Protein AF-A0A9W8D0P2-F1 (afdb_monomer_lite)

Secondary structure (DSSP, 8-state):
-HHHHHHHHHHHHHHHHHHHHHHHHHHHHHTTTTTHHHHHHHHHHHTT--HHHHHHHHIIIIIHHHHHHHHHHHTT----TT--HHHHHHHHHTHHHHTTS-TT---GGG-HHHHHHH-HHHHHHHHHHHHHHHHHHHS-----S---SS---------HHHIIIIIS---SS--S-HHHHHHTTS-TTSTTTS-S----TT------S---BTTB----------------

Structure (mmCIF, N/CA/C/O backbone):
data_AF-A0A9W8D0P2-F1
#
_entry.id   AF-A0A9W8D0P2-F1
#
loop_
_atom_site.group_PDB
_atom_site.id
_atom_site.type_symbol
_atom_site.label_atom_id
_atom_site.label_alt_id
_atom_site.label_comp_id
_atom_site.label_asym_id
_atom_site.label_entity_id
_atom_site.label_seq_id
_atom_site.pdbx_PDB_ins_code
_atom_site.Cartn_x
_atom_site.Cartn_y
_atom_site.Cartn_z
_atom_site.occupancy
_atom_site.B_iso_or_equiv
_atom_site.auth_seq_id
_atom_site.auth_comp_id
_atom_site.auth_asym_id
_atom_site.auth_atom_id
_atom_site.pdbx_PDB_model_num
ATOM 1 N N . MET A 1 1 ? 16.024 7.540 -24.583 1.00 49.16 1 MET A N 1
ATOM 2 C CA . MET A 1 1 ? 16.690 7.257 -23.290 1.00 49.16 1 MET A CA 1
ATOM 3 C C . MET A 1 1 ? 16.320 8.293 -22.225 1.00 49.16 1 MET A C 1
ATOM 5 O O . MET A 1 1 ? 15.764 7.883 -21.221 1.00 49.16 1 MET A O 1
ATOM 9 N N . TYR A 1 2 ? 16.517 9.601 -22.457 1.00 54.00 2 TYR A N 1
ATOM 10 C CA . TYR A 1 2 ? 16.163 10.685 -21.512 1.00 54.00 2 TYR A CA 1
ATOM 11 C C . TYR A 1 2 ? 14.747 10.573 -20.897 1.00 54.00 2 TYR A C 1
ATOM 13 O O . TYR A 1 2 ? 14.615 10.499 -19.679 1.00 54.00 2 TYR A O 1
ATOM 21 N N . GLU A 1 3 ? 13.697 10.433 -21.720 1.00 58.56 3 GLU A N 1
ATOM 22 C CA . GLU A 1 3 ? 12.309 10.306 -21.227 1.00 58.56 3 GLU A CA 1
ATOM 23 C C . GLU A 1 3 ? 12.034 9.047 -20.391 1.00 58.56 3 GLU A C 1
ATOM 25 O O . GLU A 1 3 ? 11.201 9.089 -19.486 1.00 58.56 3 GLU A O 1
ATOM 30 N N . ALA A 1 4 ? 12.754 7.945 -20.632 1.00 60.44 4 ALA A N 1
ATOM 31 C CA . ALA A 1 4 ? 12.637 6.747 -19.800 1.00 60.44 4 ALA A CA 1
ATOM 32 C C . ALA A 1 4 ? 13.180 7.007 -18.384 1.00 60.44 4 ALA A C 1
ATOM 34 O O . ALA A 1 4 ? 12.582 6.555 -17.412 1.00 60.44 4 ALA A O 1
ATOM 35 N N . GLY A 1 5 ? 14.248 7.808 -18.266 1.00 69.31 5 GLY A N 1
ATOM 36 C CA . GLY A 1 5 ? 14.740 8.308 -16.982 1.00 69.31 5 GLY A CA 1
ATOM 37 C C . GLY A 1 5 ? 13.686 9.144 -16.255 1.00 69.31 5 GLY A C 1
ATOM 38 O O . GLY A 1 5 ? 13.358 8.839 -15.116 1.00 69.31 5 GLY A O 1
ATOM 39 N N . HIS A 1 6 ? 13.077 10.127 -16.930 1.00 70.00 6 HIS A N 1
ATOM 40 C CA . HIS A 1 6 ? 11.993 10.940 -16.348 1.00 70.00 6 HIS A CA 1
ATOM 41 C C . HIS A 1 6 ? 10.793 10.113 -15.885 1.00 70.00 6 HIS A C 1
ATOM 43 O O . HIS A 1 6 ? 10.241 10.381 -14.819 1.00 70.00 6 HIS A O 1
ATOM 49 N N . MET A 1 7 ? 10.399 9.092 -16.651 1.00 69.56 7 MET A N 1
ATOM 50 C CA . MET A 1 7 ? 9.351 8.162 -16.227 1.00 69.56 7 MET A CA 1
ATOM 51 C C . MET A 1 7 ? 9.766 7.399 -14.966 1.00 69.56 7 MET A C 1
ATOM 53 O O . MET A 1 7 ? 9.024 7.433 -13.989 1.00 69.56 7 MET A O 1
ATOM 57 N N . VAL A 1 8 ? 10.941 6.759 -14.955 1.00 78.06 8 VAL A N 1
ATOM 58 C CA . VAL A 1 8 ? 11.442 6.004 -13.790 1.00 78.06 8 VAL A CA 1
ATOM 59 C C . VAL A 1 8 ? 11.543 6.897 -12.551 1.00 78.06 8 VAL A C 1
ATOM 61 O O . VAL A 1 8 ? 11.018 6.521 -11.508 1.00 78.06 8 VAL A O 1
ATOM 64 N N . THR A 1 9 ? 12.093 8.108 -12.665 1.00 81.12 9 THR A N 1
ATOM 65 C CA . THR A 1 9 ? 12.136 9.085 -11.563 1.00 81.12 9 THR A CA 1
ATOM 66 C C . THR A 1 9 ? 10.735 9.433 -11.053 1.00 81.12 9 THR A C 1
ATOM 68 O O . THR A 1 9 ? 10.514 9.453 -9.846 1.00 81.12 9 THR A O 1
ATOM 71 N N . ALA A 1 10 ? 9.755 9.650 -11.939 1.00 79.25 10 ALA A N 1
ATOM 72 C CA . ALA A 1 10 ? 8.376 9.909 -11.524 1.00 79.25 10 ALA A CA 1
ATOM 73 C C . ALA A 1 10 ? 7.744 8.711 -10.785 1.00 79.25 10 ALA A C 1
ATOM 75 O O . ALA A 1 10 ? 7.026 8.918 -9.808 1.00 79.25 10 ALA A O 1
ATOM 76 N N . TYR A 1 11 ? 8.028 7.470 -11.201 1.00 83.06 11 TYR A N 1
ATOM 77 C CA . TYR A 1 11 ? 7.601 6.266 -10.475 1.00 83.06 11 TYR A CA 1
ATOM 78 C C . TYR A 1 11 ? 8.270 6.151 -9.106 1.00 83.06 11 TYR A C 1
ATOM 80 O O . TYR A 1 11 ? 7.570 5.960 -8.114 1.00 83.06 11 TYR A O 1
ATOM 88 N N . CYS A 1 12 ? 9.595 6.294 -9.041 1.00 87.44 12 CYS A N 1
ATOM 89 C CA . CYS A 1 12 ? 10.346 6.193 -7.795 1.00 87.44 12 CYS A CA 1
ATOM 90 C C . CYS A 1 12 ? 9.892 7.246 -6.778 1.00 87.44 12 CYS A C 1
ATOM 92 O O . CYS A 1 12 ? 9.631 6.904 -5.629 1.00 87.44 12 CYS A O 1
ATOM 94 N N . ASN A 1 13 ? 9.674 8.490 -7.217 1.00 85.62 13 ASN A N 1
ATOM 95 C CA . ASN A 1 13 ? 9.141 9.556 -6.370 1.00 85.62 13 ASN A CA 1
ATOM 96 C C . ASN A 1 13 ? 7.705 9.256 -5.888 1.00 85.62 13 ASN A C 1
ATOM 98 O O . ASN A 1 13 ? 7.401 9.475 -4.720 1.00 85.62 13 ASN A O 1
ATOM 102 N N . ASN A 1 14 ? 6.828 8.731 -6.757 1.00 86.44 14 ASN A N 1
ATOM 103 C CA . ASN A 1 14 ? 5.446 8.363 -6.402 1.00 86.44 14 ASN A CA 1
ATOM 104 C C . ASN A 1 14 ? 5.387 7.206 -5.386 1.00 86.44 14 ASN A C 1
ATOM 106 O O . ASN A 1 14 ? 4.490 7.164 -4.549 1.00 86.44 14 ASN A O 1
ATOM 110 N N . ILE A 1 15 ? 6.343 6.274 -5.455 1.00 90.38 15 ILE A N 1
ATOM 111 C CA . ILE A 1 15 ? 6.496 5.178 -4.491 1.00 90.38 15 ILE A CA 1
ATOM 112 C C . ILE A 1 15 ? 7.040 5.727 -3.167 1.00 90.38 15 ILE A C 1
ATOM 114 O O . ILE A 1 15 ? 6.358 5.614 -2.152 1.00 90.38 15 ILE A O 1
ATOM 118 N N . ALA A 1 16 ? 8.202 6.386 -3.178 1.00 90.44 16 ALA A N 1
ATOM 119 C CA . ALA A 1 16 ? 8.854 6.901 -1.972 1.00 90.44 16 ALA A CA 1
ATOM 120 C C . ALA A 1 16 ? 7.966 7.871 -1.171 1.00 90.44 16 ALA A C 1
ATOM 122 O O . ALA A 1 16 ? 7.985 7.855 0.056 1.00 90.44 16 ALA A O 1
ATOM 123 N N . ALA A 1 17 ? 7.147 8.684 -1.847 1.00 87.94 17 ALA A N 1
ATOM 124 C CA . ALA A 1 17 ? 6.246 9.627 -1.187 1.00 87.94 17 ALA A CA 1
ATOM 125 C C . ALA A 1 17 ? 4.965 8.994 -0.608 1.00 87.94 17 ALA A C 1
ATOM 127 O O . ALA A 1 17 ? 4.330 9.621 0.240 1.00 87.94 17 ALA A O 1
ATOM 128 N N . HIS A 1 18 ? 4.531 7.814 -1.080 1.00 88.62 18 HIS A N 1
ATOM 129 C CA . HIS A 1 18 ? 3.164 7.326 -0.822 1.00 88.62 18 HIS A CA 1
ATOM 130 C C . HIS A 1 18 ? 3.013 5.816 -0.554 1.00 88.62 18 HIS A C 1
ATOM 132 O O . HIS A 1 18 ? 1.894 5.364 -0.294 1.00 88.62 18 HIS A O 1
ATOM 138 N N . TYR A 1 19 ? 4.080 5.010 -0.601 1.00 90.81 19 TYR A N 1
ATOM 139 C CA . TYR A 1 19 ? 3.993 3.550 -0.443 1.00 90.81 19 TYR A CA 1
ATOM 140 C C . TYR A 1 19 ? 3.349 3.127 0.888 1.00 90.81 19 TYR A C 1
ATOM 142 O O . TYR A 1 19 ? 2.434 2.298 0.897 1.00 90.81 19 TYR A O 1
ATOM 150 N N . ALA A 1 20 ? 3.787 3.726 2.001 1.00 90.44 20 ALA A N 1
ATOM 151 C CA . ALA A 1 20 ? 3.238 3.463 3.330 1.00 90.44 20 ALA A CA 1
ATOM 152 C C . ALA A 1 20 ? 1.814 4.026 3.502 1.00 90.44 20 ALA A C 1
ATOM 154 O O . ALA A 1 20 ? 0.952 3.357 4.072 1.00 90.44 20 ALA A O 1
ATOM 155 N N . ASP A 1 21 ? 1.523 5.209 2.951 1.00 88.81 21 ASP A N 1
ATOM 156 C CA . ASP A 1 21 ? 0.200 5.843 3.027 1.00 88.81 21 ASP A CA 1
ATOM 157 C C . ASP A 1 21 ? -0.888 5.047 2.297 1.00 88.81 21 ASP A C 1
ATOM 159 O O . ASP A 1 21 ? -1.981 4.844 2.838 1.00 88.81 21 ASP A O 1
ATOM 163 N N . TYR A 1 22 ? -0.610 4.540 1.092 1.00 88.50 22 TYR A N 1
ATOM 164 C CA . TYR A 1 22 ? -1.571 3.699 0.374 1.00 88.50 22 TYR A CA 1
ATOM 165 C C . TYR A 1 22 ? -1.754 2.333 1.050 1.00 88.50 22 TYR A C 1
ATOM 167 O O . TYR A 1 22 ? -2.890 1.857 1.156 1.00 88.50 22 TYR A O 1
ATOM 175 N N . LEU A 1 23 ? -0.690 1.757 1.618 1.00 89.12 23 LEU A N 1
ATOM 176 C CA . LEU A 1 23 ? -0.750 0.525 2.408 1.00 89.12 23 LEU A CA 1
ATOM 177 C C . LEU A 1 23 ? -1.609 0.712 3.670 1.00 89.12 23 LEU A C 1
ATOM 179 O O . LEU A 1 23 ? -2.544 -0.056 3.913 1.00 89.12 23 LEU A O 1
ATOM 183 N N . HIS A 1 24 ? -1.385 1.798 4.416 1.00 88.62 24 HIS A N 1
ATOM 184 C CA . HIS A 1 24 ? -2.250 2.245 5.509 1.00 88.62 24 HIS A CA 1
ATOM 185 C C . HIS A 1 24 ? -3.693 2.483 5.057 1.00 88.62 24 HIS A C 1
ATOM 187 O O . HIS A 1 24 ? -4.627 2.143 5.787 1.00 88.62 24 HIS A O 1
ATOM 193 N N . GLY A 1 25 ? -3.887 3.046 3.863 1.00 87.44 25 GLY A N 1
ATOM 194 C CA . GLY A 1 25 ? -5.183 3.230 3.220 1.00 87.44 25 GLY A CA 1
ATOM 195 C C . GLY A 1 25 ? -5.941 1.912 3.076 1.00 87.44 25 GLY A C 1
ATOM 196 O O . GLY A 1 25 ? -7.069 1.810 3.555 1.00 87.44 25 GLY A O 1
ATOM 197 N N . VAL A 1 26 ? -5.309 0.882 2.507 1.00 87.06 26 VAL A N 1
ATOM 198 C CA . VAL A 1 26 ? -5.901 -0.461 2.369 1.00 87.06 26 VAL A CA 1
ATOM 199 C C . VAL A 1 26 ? -6.255 -1.060 3.738 1.00 87.06 26 VAL A C 1
ATOM 201 O O . VAL A 1 26 ? -7.381 -1.526 3.924 1.00 87.06 26 VAL A O 1
ATOM 204 N N . VAL A 1 27 ? -5.358 -0.971 4.728 1.00 88.44 27 VAL A N 1
ATOM 205 C CA . VAL A 1 27 ? -5.603 -1.458 6.103 1.00 88.44 27 VAL A CA 1
ATOM 206 C C . VAL A 1 27 ? -6.788 -0.747 6.766 1.00 88.44 27 VAL A C 1
ATOM 208 O O . VAL A 1 27 ? -7.651 -1.400 7.351 1.00 88.44 27 VAL A O 1
ATOM 211 N N . ASN A 1 28 ? -6.882 0.582 6.636 1.00 89.12 28 ASN A N 1
ATOM 212 C CA . ASN A 1 28 ? -8.000 1.373 7.168 1.00 89.12 28 ASN A CA 1
ATOM 213 C C . ASN A 1 28 ? -9.362 0.934 6.600 1.00 89.12 28 ASN A C 1
ATOM 215 O O . ASN A 1 28 ? -10.386 1.093 7.266 1.00 89.12 28 ASN A O 1
ATOM 219 N N . ILE A 1 29 ? -9.384 0.434 5.362 1.00 87.81 29 ILE A N 1
ATOM 220 C CA . ILE A 1 29 ? -10.606 -0.016 4.692 1.00 87.81 29 ILE A CA 1
ATOM 221 C C . ILE A 1 29 ? -10.962 -1.438 5.140 1.00 87.81 29 ILE A C 1
ATOM 223 O O . ILE A 1 29 ? -12.105 -1.669 5.523 1.00 87.81 29 ILE A O 1
ATOM 227 N N . LEU A 1 30 ? -9.995 -2.364 5.147 1.00 87.38 30 LEU A N 1
ATOM 228 C CA . LEU A 1 30 ? -10.200 -3.758 5.572 1.00 87.38 30 LEU A CA 1
ATOM 229 C C . LEU A 1 30 ? -10.671 -3.870 7.033 1.00 87.38 30 LEU A C 1
ATOM 231 O O . LEU A 1 30 ? -11.535 -4.683 7.348 1.00 87.38 30 LEU A O 1
ATOM 235 N N . LEU A 1 31 ? -10.151 -3.015 7.917 1.00 88.25 31 LEU A N 1
ATOM 236 C CA . LEU A 1 31 ? -10.532 -2.968 9.336 1.00 88.25 31 LEU A CA 1
ATOM 237 C C . LEU A 1 31 ? -11.740 -2.048 9.617 1.00 88.25 31 LEU A C 1
ATOM 239 O O . LEU A 1 31 ? -12.011 -1.726 10.770 1.00 88.25 31 LEU A O 1
ATOM 243 N N . ASN A 1 32 ? -12.435 -1.587 8.569 1.00 87.50 32 ASN A N 1
ATOM 244 C CA . ASN A 1 32 ? -13.569 -0.652 8.600 1.00 87.50 32 ASN A CA 1
ATOM 245 C C . ASN A 1 32 ? -13.433 0.512 9.610 1.00 87.50 32 ASN A C 1
ATOM 247 O O . ASN A 1 32 ? -14.371 0.876 10.324 1.00 87.50 32 ASN A O 1
ATOM 251 N N . VAL A 1 33 ? -12.250 1.132 9.655 1.00 88.62 33 VAL A N 1
ATOM 252 C CA . VAL A 1 33 ? -11.841 2.074 10.719 1.00 88.62 33 VAL A CA 1
ATOM 253 C C . VAL A 1 33 ? -12.699 3.350 10.752 1.00 88.62 33 VAL A C 1
ATOM 255 O O . VAL A 1 33 ? -12.673 4.094 11.729 1.00 88.62 33 VAL A O 1
ATOM 258 N N . LYS A 1 34 ? -13.492 3.611 9.704 1.00 87.69 34 LYS A N 1
ATOM 259 C CA . LYS A 1 34 ? -14.427 4.745 9.650 1.00 87.69 34 LYS A CA 1
ATOM 260 C C . LYS A 1 34 ? -15.805 4.456 10.252 1.00 87.69 34 LYS A C 1
ATOM 262 O O . LYS A 1 34 ? -16.405 5.396 10.761 1.00 87.69 34 LYS A O 1
ATOM 267 N N . GLN A 1 35 ? -16.311 3.221 10.183 1.00 89.75 35 GLN A N 1
ATOM 268 C CA . GLN A 1 35 ? -17.674 2.897 10.633 1.00 89.75 35 GLN A CA 1
ATOM 269 C C . GLN A 1 35 ? -17.687 2.112 11.946 1.00 89.75 35 GLN A C 1
ATOM 271 O O . GLN A 1 35 ? -18.455 2.472 12.833 1.00 89.75 35 GLN A O 1
ATOM 276 N N . ALA A 1 36 ? -16.783 1.144 12.138 1.00 90.00 36 ALA A N 1
ATOM 277 C CA . ALA A 1 36 ? -16.765 0.314 13.347 1.00 90.00 36 ALA A CA 1
ATOM 278 C C . ALA A 1 36 ? -16.681 1.132 14.663 1.00 90.00 36 ALA A C 1
ATOM 280 O O . ALA A 1 36 ? -17.410 0.820 15.605 1.00 90.00 36 ALA A O 1
ATOM 281 N N . PRO A 1 37 ? -15.902 2.238 14.759 1.00 92.06 37 PRO A N 1
ATOM 282 C CA . PRO A 1 37 ? -15.921 3.101 15.946 1.00 92.06 37 PRO A CA 1
ATOM 283 C C . PRO A 1 37 ? -17.210 3.911 16.141 1.00 92.06 37 PRO A C 1
ATOM 285 O O . PRO A 1 37 ? -17.383 4.499 17.204 1.00 92.06 37 PRO A O 1
ATOM 288 N N . ALA A 1 38 ? -18.072 4.042 15.134 1.00 93.44 38 ALA A N 1
ATOM 289 C CA . ALA A 1 38 ? -19.389 4.668 15.270 1.00 93.44 38 ALA A CA 1
ATOM 290 C C . ALA A 1 38 ? -20.444 3.615 15.642 1.00 93.44 38 ALA A C 1
ATOM 292 O O . ALA A 1 38 ? -21.210 3.826 16.576 1.00 93.44 38 ALA A O 1
ATOM 293 N N . GLU A 1 39 ? -20.406 2.457 14.982 1.00 93.69 39 GLU A N 1
ATOM 294 C CA . GLU A 1 39 ? -21.271 1.300 15.242 1.00 93.69 39 GLU A CA 1
ATOM 295 C C . GLU A 1 39 ? -21.136 0.809 16.692 1.00 93.69 39 GLU A C 1
ATOM 297 O O . GLU A 1 39 ? -22.142 0.704 17.390 1.00 93.69 39 GLU A O 1
ATOM 302 N N . LEU A 1 40 ? -19.907 0.614 17.192 1.00 92.88 40 LEU A N 1
ATOM 303 C CA . LEU A 1 40 ? -19.663 0.198 18.581 1.00 92.88 40 LEU A CA 1
ATOM 304 C C . LEU A 1 40 ? -20.130 1.252 19.602 1.00 92.88 40 LEU A C 1
ATOM 306 O O . LEU A 1 40 ? -20.678 0.902 20.645 1.00 92.88 40 LEU A O 1
ATOM 310 N N . ARG A 1 41 ? -19.964 2.550 19.298 1.00 94.81 41 ARG A N 1
ATOM 311 C CA . ARG A 1 41 ? -20.466 3.638 20.160 1.00 94.81 41 ARG A CA 1
ATOM 312 C C . ARG A 1 41 ? -21.986 3.643 20.234 1.00 94.81 41 ARG A C 1
ATOM 314 O O . ARG A 1 41 ? -22.520 3.818 21.321 1.00 94.81 41 ARG A O 1
ATOM 321 N N . GLN A 1 42 ? -22.657 3.449 19.099 1.00 94.75 42 GLN A N 1
ATOM 322 C CA . GLN A 1 42 ? -24.112 3.385 19.039 1.00 94.75 42 GLN A CA 1
ATOM 323 C C . GLN A 1 42 ? -24.623 2.176 19.830 1.00 94.75 42 GLN A C 1
ATOM 325 O O . GLN A 1 42 ? -25.377 2.357 20.776 1.00 94.75 42 GLN A O 1
ATOM 330 N N . GLN A 1 43 ? -24.107 0.975 19.545 1.00 94.88 43 GLN A N 1
ATOM 331 C CA . GLN A 1 43 ? -24.487 -0.264 20.237 1.00 94.88 43 GLN A CA 1
ATOM 332 C C . GLN A 1 43 ? -24.337 -0.170 21.762 1.00 94.88 43 GLN A C 1
ATOM 334 O O . GLN A 1 43 ? -25.251 -0.552 22.488 1.00 94.88 43 GLN A O 1
ATOM 339 N N . MET A 1 44 ? -23.213 0.364 22.254 1.00 94.69 44 MET A N 1
ATOM 340 C CA . MET A 1 44 ? -22.991 0.504 23.697 1.00 94.69 44 MET A CA 1
ATOM 341 C C . MET A 1 44 ? -23.812 1.639 24.331 1.00 94.69 44 MET A C 1
ATOM 343 O O . MET A 1 44 ? -24.211 1.533 25.490 1.00 94.69 44 MET A O 1
ATOM 347 N N . SER A 1 45 ? -24.101 2.710 23.584 1.00 93.06 45 SER A N 1
ATOM 348 C CA . SER A 1 45 ? -25.027 3.760 24.028 1.00 93.06 45 SER A CA 1
ATOM 349 C C . SER A 1 45 ? -26.463 3.237 24.122 1.00 93.06 45 SER A C 1
ATOM 351 O O . SER A 1 45 ? -27.172 3.580 25.064 1.00 93.06 45 SER A O 1
ATOM 353 N N . ASP A 1 46 ? -26.880 2.382 23.186 1.00 94.25 46 ASP A N 1
ATOM 354 C CA . ASP A 1 46 ? -28.205 1.753 23.169 1.00 94.25 46 ASP A CA 1
ATOM 355 C C . ASP A 1 46 ? -28.359 0.706 24.290 1.00 94.25 46 ASP A C 1
ATOM 357 O O . ASP A 1 46 ? -29.462 0.505 24.797 1.00 94.25 46 ASP A O 1
ATOM 361 N N . SER A 1 47 ? -27.258 0.085 24.741 1.00 92.44 47 SER A N 1
ATOM 362 C CA . SER A 1 47 ? -27.224 -0.744 25.956 1.00 92.44 47 SER A CA 1
ATOM 363 C C . SER A 1 47 ? -27.025 0.041 27.262 1.00 92.44 47 SER A C 1
ATOM 365 O O . SER A 1 47 ? -26.972 -0.573 28.326 1.00 92.44 47 SER A O 1
ATOM 367 N N . GLY A 1 48 ? -26.915 1.374 27.210 1.00 92.62 48 GLY A N 1
ATOM 368 C CA . GLY A 1 48 ? -26.808 2.235 28.393 1.00 92.62 48 GLY A CA 1
ATOM 369 C C . GLY A 1 48 ? -25.447 2.245 29.103 1.00 92.62 48 GLY A C 1
ATOM 370 O O . GLY A 1 48 ? -25.402 2.566 30.289 1.00 92.62 48 GLY A O 1
ATOM 371 N N . SER A 1 49 ? -24.353 1.897 28.416 1.00 93.56 49 SER A N 1
ATOM 372 C CA . SER A 1 49 ? -22.987 1.977 28.964 1.00 93.56 49 SER A CA 1
ATOM 373 C C . SER A 1 49 ? -22.528 3.419 29.202 1.00 93.56 49 SER A C 1
ATOM 375 O O . SER A 1 49 ? -22.935 4.344 28.493 1.00 93.56 49 SER A O 1
ATOM 377 N N . ASP A 1 50 ? -21.619 3.618 30.158 1.00 94.56 50 ASP A N 1
ATOM 378 C CA . ASP A 1 50 ? -21.075 4.947 30.455 1.00 94.56 50 ASP A CA 1
ATOM 379 C C . ASP A 1 50 ? -20.117 5.438 29.340 1.00 94.56 50 ASP A C 1
ATOM 381 O O . ASP A 1 50 ? -19.345 4.648 28.783 1.00 94.56 50 ASP A O 1
ATOM 385 N N . PRO A 1 51 ? -20.084 6.747 29.007 1.00 92.62 51 PRO A N 1
ATOM 386 C CA . PRO A 1 51 ? -19.160 7.295 28.015 1.00 92.62 51 PRO A CA 1
ATOM 387 C C . PRO A 1 51 ? -17.664 7.006 28.242 1.00 92.62 51 PRO A C 1
ATOM 389 O O . PRO A 1 51 ? -16.896 7.109 27.282 1.00 92.62 51 PRO A O 1
ATOM 392 N N . ALA A 1 52 ? -17.219 6.661 29.454 1.00 94.56 52 ALA A N 1
ATOM 393 C CA . ALA A 1 52 ? -15.871 6.162 29.722 1.00 94.56 52 ALA A CA 1
ATOM 394 C C . ALA A 1 52 ? -15.687 4.709 29.246 1.00 94.56 52 ALA A C 1
ATOM 396 O O . ALA A 1 52 ? -14.735 4.433 28.515 1.00 94.56 52 ALA A O 1
ATOM 397 N N . GLU A 1 53 ? -16.623 3.809 29.564 1.00 93.62 53 GLU A N 1
ATOM 398 C CA . GLU A 1 53 ? -16.624 2.411 29.098 1.00 93.62 53 GLU A CA 1
ATOM 399 C C . GLU A 1 53 ? -16.640 2.343 27.565 1.00 93.62 53 GLU A C 1
ATOM 401 O O . GLU A 1 53 ? -15.877 1.597 26.951 1.00 93.62 53 GLU A O 1
ATOM 406 N N . ILE A 1 54 ? -17.457 3.194 26.937 1.00 93.19 54 ILE A N 1
ATOM 407 C CA . ILE A 1 54 ? -17.562 3.320 25.479 1.00 93.19 54 ILE A CA 1
ATOM 408 C C . ILE A 1 54 ? -16.227 3.762 24.852 1.00 93.19 54 ILE A C 1
ATOM 410 O O . ILE A 1 54 ? -15.851 3.290 23.775 1.00 93.19 54 ILE A O 1
ATOM 414 N N . ARG A 1 55 ? -15.484 4.670 25.502 1.00 94.06 55 ARG A N 1
ATOM 415 C CA . ARG A 1 55 ? -14.156 5.102 25.027 1.00 94.06 55 ARG A CA 1
ATOM 416 C C . ARG A 1 55 ? -13.134 3.977 25.139 1.00 94.06 55 ARG A C 1
ATOM 418 O O . ARG A 1 55 ? -12.406 3.749 24.174 1.00 94.06 55 ARG A O 1
ATOM 425 N N . GLU A 1 56 ? -13.112 3.276 26.269 1.00 94.25 56 GLU A N 1
ATOM 426 C CA . GLU A 1 56 ? -12.171 2.183 26.526 1.00 94.25 56 GLU A CA 1
ATOM 427 C C . GLU A 1 56 ? -12.411 1.002 25.572 1.00 94.25 56 GLU A C 1
ATOM 429 O O . GLU A 1 56 ? -11.473 0.485 24.966 1.00 94.25 56 GLU A O 1
ATOM 434 N N . ALA A 1 57 ? -13.674 0.647 25.320 1.00 92.69 57 ALA A N 1
ATOM 435 C CA . ALA A 1 57 ? -14.039 -0.379 24.346 1.00 92.69 57 ALA A CA 1
ATOM 436 C C . ALA A 1 57 ? -13.598 -0.020 22.914 1.00 92.69 57 ALA A C 1
ATOM 438 O O . ALA A 1 57 ? -12.999 -0.849 22.228 1.00 92.69 57 ALA A O 1
ATOM 439 N N . VAL A 1 58 ? -13.817 1.220 22.458 1.00 92.62 58 VAL A N 1
ATOM 440 C CA . VAL A 1 58 ? -13.337 1.687 21.139 1.00 92.62 58 VAL A CA 1
ATOM 441 C C . VAL A 1 58 ? -11.804 1.740 21.069 1.00 92.62 58 VAL A C 1
ATOM 443 O O . VAL A 1 58 ? -11.219 1.533 19.996 1.00 92.62 58 VAL A O 1
ATOM 446 N N . TRP A 1 59 ? -11.128 1.998 22.190 1.00 92.12 59 TRP A N 1
ATOM 447 C CA . TRP A 1 59 ? -9.673 1.945 22.264 1.00 92.12 59 TRP A CA 1
ATOM 448 C C . TRP A 1 59 ? -9.155 0.508 22.122 1.00 92.12 59 TRP A C 1
ATOM 450 O O . TRP A 1 59 ? -8.420 0.221 21.175 1.00 92.12 59 TRP A O 1
ATOM 460 N N . GLU A 1 60 ? -9.580 -0.406 22.994 1.00 89.88 60 GLU A N 1
ATOM 461 C CA . GLU A 1 60 ? -9.053 -1.773 23.065 1.00 89.88 60 GLU A CA 1
ATOM 462 C C . GLU A 1 60 ? -9.546 -2.697 21.943 1.00 89.88 60 GLU A C 1
ATOM 464 O O . GLU A 1 60 ? -8.762 -3.492 21.426 1.00 89.88 60 GLU A O 1
ATOM 469 N N . GLN A 1 61 ? -10.807 -2.591 21.509 1.00 86.88 61 GLN A N 1
ATOM 470 C CA . GLN A 1 61 ? -11.358 -3.495 20.487 1.00 86.88 61 GLN A CA 1
ATOM 471 C C . GLN A 1 61 ? -11.007 -3.077 19.052 1.00 86.88 61 GLN A C 1
ATOM 473 O O . GLN A 1 61 ? -10.940 -3.933 18.169 1.00 86.88 61 GLN A O 1
ATOM 478 N N . ILE A 1 62 ? -10.780 -1.778 18.806 1.00 87.94 62 ILE A N 1
ATOM 479 C CA . ILE A 1 62 ? -10.589 -1.237 17.449 1.00 87.94 62 ILE A CA 1
ATOM 480 C C . ILE A 1 62 ? -9.270 -0.471 17.330 1.00 87.94 62 ILE A C 1
ATOM 482 O O . ILE A 1 62 ? -8.411 -0.838 16.530 1.00 87.94 62 ILE A O 1
ATOM 486 N N . THR A 1 63 ? -9.074 0.587 18.118 1.00 89.50 63 THR A N 1
ATOM 487 C CA . THR A 1 63 ? -7.973 1.542 17.887 1.00 89.50 63 THR A CA 1
ATOM 488 C C . THR A 1 63 ? -6.594 0.907 18.098 1.00 89.50 63 THR A C 1
ATOM 490 O O . THR A 1 63 ? -5.697 1.060 17.263 1.00 89.50 63 THR A O 1
ATOM 493 N N . ARG A 1 64 ? -6.428 0.143 19.182 1.00 87.88 64 ARG A N 1
ATOM 494 C CA . ARG A 1 64 ? -5.184 -0.546 19.543 1.00 87.88 64 ARG A CA 1
ATOM 495 C C . ARG A 1 64 ? -4.858 -1.716 18.593 1.00 87.88 64 ARG A C 1
ATOM 497 O O . ARG A 1 64 ? -3.709 -1.766 18.145 1.00 87.88 64 ARG A O 1
ATOM 504 N N . PRO A 1 65 ? -5.801 -2.601 18.200 1.00 85.44 65 PRO A N 1
ATOM 505 C CA . PRO A 1 65 ? -5.581 -3.587 17.138 1.00 85.44 65 PRO A CA 1
ATOM 506 C C . PRO A 1 65 ? -5.208 -2.964 15.790 1.00 85.44 65 PRO A C 1
ATOM 508 O O . PRO A 1 65 ? -4.212 -3.374 15.199 1.00 85.44 65 PRO A O 1
ATOM 511 N N . VAL A 1 66 ? -5.925 -1.926 15.337 1.00 87.56 66 VAL A N 1
ATOM 512 C CA . VAL A 1 66 ? -5.626 -1.217 14.076 1.00 87.56 66 VAL A CA 1
ATOM 513 C C . VAL A 1 66 ? -4.219 -0.617 14.094 1.00 87.56 66 VAL A C 1
ATOM 515 O O . VAL A 1 66 ? -3.502 -0.716 13.098 1.00 87.56 66 VAL A O 1
ATOM 518 N N . LYS A 1 67 ? -3.795 -0.017 15.215 1.00 89.00 67 LYS A N 1
ATOM 519 C CA . LYS A 1 67 ? -2.440 0.531 15.357 1.00 89.00 67 LYS A CA 1
ATOM 520 C C . LYS A 1 67 ? -1.373 -0.569 15.280 1.00 89.00 67 LYS A C 1
ATOM 522 O O . LYS A 1 67 ? -0.481 -0.465 14.442 1.00 89.00 67 LYS A O 1
ATOM 527 N N . LYS A 1 68 ? -1.516 -1.651 16.060 1.00 85.50 68 LYS A N 1
ATOM 528 C CA . LYS A 1 68 ? -0.610 -2.817 16.001 1.00 85.50 68 LYS A CA 1
ATOM 529 C C . LYS A 1 68 ? -0.520 -3.412 14.593 1.00 85.50 68 LYS A C 1
ATOM 531 O O . LYS A 1 68 ? 0.569 -3.751 14.145 1.00 85.50 68 LYS A O 1
ATOM 536 N N . ALA A 1 69 ? -1.652 -3.530 13.894 1.00 84.62 69 ALA A N 1
ATOM 537 C CA . ALA A 1 69 ? -1.705 -4.067 12.538 1.00 84.62 69 ALA A CA 1
ATOM 538 C C . ALA A 1 69 ? -0.853 -3.236 11.570 1.00 84.62 69 ALA A C 1
ATOM 540 O O . ALA A 1 69 ? -0.029 -3.791 10.852 1.00 84.62 69 ALA A O 1
ATOM 541 N N . LYS A 1 70 ? -0.999 -1.906 11.587 1.00 88.31 70 LYS A N 1
ATOM 542 C CA . LYS A 1 70 ? -0.207 -0.994 10.745 1.00 88.31 70 LYS A CA 1
ATOM 543 C C . LYS A 1 70 ? 1.290 -1.075 11.036 1.00 88.31 70 LYS A C 1
ATOM 545 O O . LYS A 1 70 ? 2.073 -1.281 10.116 1.00 88.31 70 LYS A O 1
ATOM 550 N N . GLU A 1 71 ? 1.669 -0.981 12.311 1.00 87.50 71 GLU A N 1
ATOM 551 C CA . GLU A 1 71 ? 3.069 -1.056 12.757 1.00 87.50 71 GLU A CA 1
ATOM 552 C C . GLU A 1 71 ? 3.742 -2.372 12.340 1.00 87.50 71 GLU A C 1
ATOM 554 O O . GLU A 1 71 ? 4.919 -2.384 11.987 1.00 87.50 71 GLU A O 1
ATOM 559 N N . ALA A 1 72 ? 2.993 -3.476 12.349 1.00 83.19 72 ALA A N 1
ATOM 560 C CA . ALA A 1 72 ? 3.461 -4.779 11.893 1.00 83.19 72 ALA A CA 1
ATOM 561 C C . ALA A 1 72 ? 3.570 -4.869 10.366 1.00 83.19 72 ALA A C 1
ATOM 563 O O . ALA A 1 72 ? 4.552 -5.395 9.853 1.00 83.19 72 ALA A O 1
ATOM 564 N N . ILE A 1 73 ? 2.590 -4.330 9.637 1.00 85.38 73 ILE A N 1
ATOM 565 C CA . ILE A 1 73 ? 2.544 -4.348 8.169 1.00 85.38 73 ILE A CA 1
ATOM 566 C C . ILE A 1 73 ? 3.682 -3.517 7.564 1.00 85.38 73 ILE A C 1
ATOM 568 O O . ILE A 1 73 ? 4.311 -3.982 6.616 1.00 85.38 73 ILE A O 1
ATOM 572 N N . ILE A 1 74 ? 4.010 -2.356 8.148 1.00 86.19 74 ILE A N 1
ATOM 573 C CA . ILE A 1 74 ? 5.223 -1.597 7.792 1.00 86.19 74 ILE A CA 1
ATOM 574 C C . ILE A 1 74 ? 6.478 -2.453 8.007 1.00 86.19 74 ILE A C 1
ATOM 576 O O . ILE A 1 74 ? 7.377 -2.438 7.179 1.00 86.19 74 ILE A O 1
ATOM 580 N N . LYS A 1 75 ? 6.537 -3.248 9.078 1.00 81.75 75 LYS A N 1
ATOM 581 C CA . LYS A 1 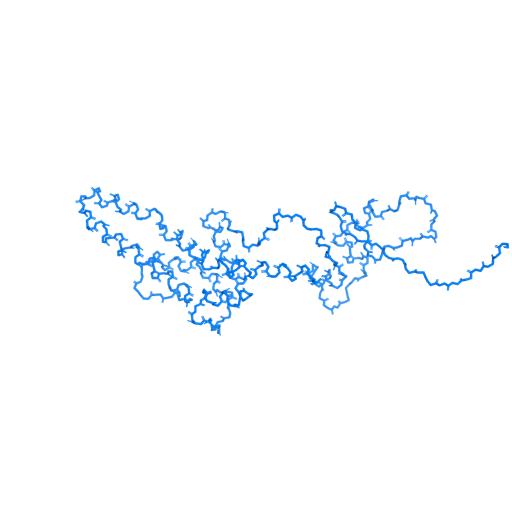75 ? 7.682 -4.118 9.405 1.00 81.75 75 LYS A CA 1
ATOM 582 C C . LYS A 1 75 ? 7.658 -5.485 8.700 1.00 81.75 75 LYS A C 1
ATOM 584 O O . LYS A 1 75 ? 8.434 -6.366 9.057 1.00 81.75 75 LYS A O 1
ATOM 589 N N . GLY A 1 76 ? 6.749 -5.707 7.744 1.00 76.75 76 GLY A N 1
ATOM 590 C CA . GLY A 1 76 ? 6.620 -6.981 7.020 1.00 76.75 76 GLY A CA 1
ATOM 591 C C . GLY A 1 76 ? 6.106 -8.169 7.851 1.00 76.75 76 GLY A C 1
ATOM 592 O O . GLY A 1 76 ? 6.345 -9.323 7.497 1.00 76.75 76 GLY A O 1
ATOM 593 N N . GLN A 1 77 ? 5.414 -7.925 8.967 1.00 77.62 77 GLN A N 1
ATOM 594 C CA . GLN A 1 77 ? 5.018 -8.947 9.943 1.00 77.62 77 GLN A CA 1
ATOM 595 C C . GLN A 1 77 ? 3.535 -9.347 9.808 1.00 77.62 77 GLN A C 1
ATOM 597 O O . GLN A 1 77 ? 2.639 -8.672 10.308 1.00 77.62 77 GLN A O 1
ATOM 602 N N . PHE A 1 78 ? 3.273 -10.507 9.189 1.00 67.00 78 PHE A N 1
ATOM 603 C CA . PHE A 1 78 ? 1.909 -11.015 8.908 1.00 67.00 78 PHE A CA 1
ATOM 604 C C . PHE A 1 78 ? 1.359 -12.023 9.927 1.00 67.00 78 PHE A C 1
ATOM 606 O O . PHE A 1 78 ? 0.239 -12.517 9.784 1.00 67.00 78 PHE A O 1
ATOM 613 N N . LYS A 1 79 ? 2.139 -12.329 10.967 1.00 65.44 79 LYS A N 1
ATOM 614 C CA . LYS A 1 79 ? 1.742 -13.188 12.088 1.00 65.44 79 LYS A CA 1
ATOM 615 C C . LYS A 1 79 ? 1.943 -12.434 13.395 1.00 65.44 79 LYS A C 1
ATOM 617 O O . LYS A 1 79 ? 3.031 -12.450 13.961 1.00 65.44 79 LYS A O 1
ATOM 622 N N . LEU A 1 80 ? 0.885 -11.780 13.863 1.00 66.69 80 LEU A N 1
ATOM 623 C CA . LEU A 1 80 ? 0.864 -11.144 15.175 1.00 66.69 80 LEU A CA 1
ATOM 624 C C . LEU A 1 80 ? 0.231 -12.091 16.205 1.00 66.69 80 LEU A C 1
ATOM 626 O O . LEU A 1 80 ? -0.913 -12.503 16.019 1.00 66.69 80 LEU A O 1
ATOM 630 N N . PRO A 1 81 ? 0.912 -12.430 17.313 1.00 65.31 81 PRO A N 1
ATOM 631 C CA . PRO A 1 81 ? 0.258 -13.112 18.421 1.00 65.31 81 PRO A CA 1
ATOM 632 C C . PRO A 1 81 ? -0.719 -12.153 19.124 1.00 65.31 81 PRO A C 1
ATOM 634 O O . PRO A 1 81 ? -0.366 -11.019 19.454 1.00 65.31 81 PRO A O 1
ATOM 637 N N . GLY A 1 82 ? -1.948 -12.610 19.380 1.00 67.19 82 GLY A N 1
ATOM 638 C CA . GLY A 1 82 ? -2.936 -11.854 20.162 1.00 67.19 82 GLY A CA 1
ATOM 639 C C . GLY A 1 82 ? -3.601 -10.675 19.434 1.00 67.19 82 GLY A C 1
ATOM 640 O O . GLY A 1 82 ? -3.871 -9.650 20.061 1.00 67.19 82 GLY A O 1
ATOM 641 N N . ILE A 1 83 ? -3.862 -10.804 18.128 1.00 72.94 83 ILE A N 1
ATOM 642 C CA . ILE A 1 83 ? -4.809 -9.946 17.386 1.00 72.94 83 ILE A CA 1
ATOM 643 C C . ILE A 1 83 ? -6.156 -10.653 17.176 1.00 72.94 83 ILE A C 1
ATOM 645 O O . ILE A 1 83 ? -6.254 -11.871 17.308 1.00 72.94 83 ILE A O 1
ATOM 649 N N . ASN A 1 84 ? -7.200 -9.885 16.845 1.00 76.88 84 ASN A N 1
ATOM 650 C CA . ASN A 1 84 ? -8.520 -10.429 16.517 1.00 76.88 84 ASN A CA 1
ATOM 651 C C . ASN A 1 84 ? -8.571 -11.005 15.083 1.00 76.88 84 ASN A C 1
ATOM 653 O O . ASN A 1 84 ? -7.740 -10.671 14.234 1.00 76.88 84 ASN A O 1
ATOM 657 N N . GLN A 1 85 ? -9.570 -11.853 14.809 1.00 81.62 85 GLN A N 1
ATOM 658 C CA . GLN A 1 85 ? -9.710 -12.538 13.515 1.00 81.62 85 GLN A CA 1
ATOM 659 C C . GLN A 1 85 ? -9.816 -11.555 12.340 1.00 81.62 85 GLN A C 1
ATOM 661 O O . GLN A 1 85 ? -9.104 -11.722 11.359 1.00 81.62 85 GLN A O 1
ATOM 666 N N . GLN A 1 86 ? -10.589 -10.471 12.476 1.00 81.12 86 GLN A N 1
ATOM 667 C CA . GLN A 1 86 ? -10.712 -9.432 11.443 1.00 81.12 86 GLN A CA 1
ATOM 668 C C . GLN A 1 86 ? -9.348 -8.832 11.047 1.00 81.12 86 GLN A C 1
ATOM 670 O O . GLN A 1 86 ? -9.105 -8.542 9.875 1.00 81.12 86 GLN A O 1
ATOM 675 N N . THR A 1 87 ? -8.427 -8.681 12.005 1.00 77.31 87 THR A N 1
ATOM 676 C CA . THR A 1 87 ? -7.054 -8.242 11.720 1.00 77.31 87 THR A CA 1
ATOM 677 C C . THR A 1 87 ? -6.258 -9.317 10.982 1.00 77.31 87 THR A C 1
ATOM 679 O O . THR A 1 87 ? -5.524 -8.998 10.048 1.00 77.31 87 THR A O 1
ATOM 682 N N . GLN A 1 88 ? -6.430 -10.591 11.339 1.00 81.81 88 GLN A N 1
ATOM 683 C CA . GLN A 1 88 ? -5.788 -11.709 10.645 1.00 81.81 88 GLN A CA 1
ATOM 684 C C . GLN A 1 88 ? -6.312 -11.877 9.205 1.00 81.81 88 GLN A C 1
ATOM 686 O O . GLN A 1 88 ? -5.527 -12.167 8.299 1.00 81.81 88 GLN A O 1
ATOM 691 N N . ASP A 1 89 ? -7.599 -11.616 8.969 1.00 84.69 89 ASP A N 1
ATOM 692 C CA . ASP A 1 89 ? -8.227 -11.618 7.644 1.00 84.69 89 ASP A CA 1
ATOM 693 C C . ASP A 1 89 ? -7.721 -10.447 6.786 1.00 84.69 89 ASP A C 1
ATOM 695 O O . ASP A 1 89 ? -7.361 -10.634 5.623 1.00 84.69 89 ASP A O 1
ATOM 699 N N . ALA A 1 90 ? -7.597 -9.248 7.369 1.00 83.62 90 ALA A N 1
ATOM 700 C CA . ALA A 1 90 ? -7.026 -8.078 6.700 1.00 83.62 90 ALA A CA 1
ATOM 701 C C . ALA A 1 90 ? -5.548 -8.278 6.310 1.00 83.62 90 ALA A C 1
ATOM 703 O O . ALA A 1 90 ? -5.147 -7.930 5.198 1.00 83.62 90 ALA A O 1
ATOM 704 N N . LEU A 1 91 ? -4.746 -8.888 7.191 1.00 82.56 91 LEU A N 1
ATOM 705 C CA . LEU A 1 91 ? -3.368 -9.297 6.887 1.00 82.56 91 LEU A CA 1
ATOM 706 C C . LEU A 1 91 ? -3.326 -10.328 5.748 1.00 82.56 91 LEU A C 1
ATOM 708 O O . LEU A 1 91 ? -2.482 -10.234 4.859 1.00 82.56 91 LEU A O 1
ATOM 712 N N . SER A 1 92 ? -4.265 -11.276 5.736 1.00 86.12 92 SER A N 1
ATOM 713 C CA . SER A 1 92 ? -4.359 -12.313 4.698 1.00 86.12 92 SER A CA 1
ATOM 714 C C . SER A 1 92 ? -4.764 -11.734 3.336 1.00 86.12 92 SER A C 1
ATOM 716 O O . SER A 1 92 ? -4.179 -12.090 2.315 1.00 86.12 92 SER A O 1
ATOM 718 N N . ALA A 1 93 ? -5.687 -10.766 3.303 1.00 87.94 93 ALA A N 1
ATOM 719 C CA . ALA A 1 93 ? -6.070 -10.045 2.085 1.00 87.94 93 ALA A CA 1
ATOM 720 C C . ALA A 1 93 ? -4.907 -9.243 1.461 1.00 87.94 93 ALA A C 1
ATOM 722 O O . ALA A 1 93 ? -4.899 -8.997 0.252 1.00 87.94 93 ALA A O 1
ATOM 723 N N . LEU A 1 94 ? -3.917 -8.863 2.276 1.00 89.06 94 LEU A N 1
ATOM 724 C CA . LEU A 1 94 ? -2.695 -8.176 1.860 1.00 89.06 94 LEU A CA 1
ATOM 725 C C . LEU A 1 94 ? -1.558 -9.116 1.428 1.00 89.06 94 LEU A C 1
ATOM 727 O O . LEU A 1 94 ? -0.597 -8.634 0.833 1.00 89.06 94 LEU A O 1
ATOM 731 N N . GLN A 1 95 ? -1.660 -10.437 1.630 1.00 88.75 95 GLN A N 1
ATOM 732 C CA . GLN A 1 95 ? -0.622 -11.408 1.243 1.00 88.75 95 GLN A CA 1
ATOM 733 C C . GLN A 1 95 ? -0.071 -11.225 -0.195 1.00 88.75 95 GLN A C 1
ATOM 735 O O . GLN A 1 95 ? 1.149 -11.331 -0.356 1.00 88.75 95 GLN A O 1
ATOM 740 N N . PRO A 1 96 ? -0.876 -10.905 -1.237 1.00 90.69 96 PRO A N 1
ATOM 741 C CA . PRO A 1 96 ? -0.355 -10.677 -2.589 1.00 90.69 96 PRO A CA 1
ATOM 742 C C . PRO A 1 96 ? 0.656 -9.528 -2.691 1.00 90.69 96 PRO A C 1
ATOM 744 O O . PRO A 1 96 ? 1.566 -9.607 -3.508 1.00 90.69 96 PRO A O 1
ATOM 747 N N . VAL A 1 97 ? 0.535 -8.495 -1.847 1.00 90.69 97 VAL A N 1
ATOM 748 C CA . VAL A 1 97 ? 1.454 -7.340 -1.810 1.00 90.69 97 VAL A CA 1
ATOM 749 C C . VAL A 1 97 ? 2.861 -7.764 -1.400 1.00 90.69 97 VAL A C 1
ATOM 751 O O . VAL A 1 97 ? 3.834 -7.208 -1.896 1.00 90.69 97 VAL A O 1
ATOM 754 N N . PHE A 1 98 ? 2.975 -8.772 -0.535 1.00 87.12 98 PHE A N 1
ATOM 755 C CA . PHE A 1 98 ? 4.254 -9.207 0.028 1.00 87.12 98 PHE A CA 1
ATOM 756 C C . PHE A 1 98 ? 4.829 -10.440 -0.675 1.00 87.12 98 PHE A C 1
ATOM 758 O O . PHE A 1 98 ? 6.041 -10.621 -0.711 1.00 87.12 98 PHE A O 1
ATOM 765 N N . ALA A 1 99 ? 3.981 -11.238 -1.331 1.00 89.62 99 ALA A N 1
ATOM 766 C CA . ALA A 1 99 ? 4.389 -12.396 -2.128 1.00 89.62 99 ALA A CA 1
ATOM 767 C C . ALA A 1 99 ? 5.219 -12.057 -3.390 1.00 89.62 99 ALA A C 1
ATOM 769 O O . ALA A 1 99 ? 5.690 -12.973 -4.062 1.00 89.62 99 ALA A O 1
ATOM 770 N N . VAL A 1 100 ? 5.389 -10.771 -3.729 1.00 91.62 100 VAL A N 1
ATOM 771 C CA . VAL A 1 100 ? 6.237 -10.314 -4.849 1.00 91.62 100 VAL A CA 1
ATOM 772 C C . VAL A 1 100 ? 7.693 -10.048 -4.460 1.00 91.62 100 VAL A C 1
ATOM 774 O O . VAL A 1 100 ? 8.528 -9.916 -5.359 1.00 91.62 100 VAL A O 1
ATOM 777 N N . TYR A 1 101 ? 7.999 -9.936 -3.164 1.00 90.25 101 TYR A N 1
ATOM 778 C CA . TYR A 1 101 ? 9.369 -9.769 -2.685 1.00 90.25 101 TYR A CA 1
ATOM 779 C C . TYR A 1 101 ? 10.108 -11.123 -2.639 1.00 90.25 101 TYR A C 1
ATOM 781 O O . TYR A 1 101 ? 9.468 -12.174 -2.515 1.00 90.25 101 TYR A O 1
ATOM 789 N N . PRO A 1 102 ? 11.453 -11.125 -2.709 1.00 87.81 102 PRO A N 1
ATOM 790 C CA . PRO A 1 102 ? 12.264 -12.285 -2.338 1.00 87.81 102 PRO A CA 1
ATOM 791 C C . PRO A 1 102 ? 11.933 -12.773 -0.917 1.00 87.81 102 PRO A C 1
ATOM 793 O O . PRO A 1 102 ? 11.515 -11.993 -0.064 1.00 87.81 102 PRO A O 1
ATOM 796 N N . ARG A 1 103 ? 12.119 -14.071 -0.642 1.00 82.38 103 ARG A N 1
ATOM 797 C CA . ARG A 1 103 ? 11.840 -14.657 0.694 1.00 82.38 103 ARG A CA 1
ATOM 798 C C . ARG A 1 103 ? 12.908 -14.306 1.735 1.00 82.38 103 ARG A C 1
ATOM 800 O O . ARG A 1 103 ? 12.713 -14.521 2.925 1.00 82.38 103 ARG A O 1
ATOM 807 N N . ASP A 1 104 ? 14.028 -13.837 1.220 1.00 84.75 104 ASP A N 1
ATOM 808 C CA . ASP A 1 104 ? 15.323 -13.529 1.799 1.00 84.75 104 ASP A CA 1
ATOM 809 C C . ASP A 1 104 ? 15.627 -12.022 1.700 1.00 84.75 104 ASP A C 1
ATOM 811 O O . ASP A 1 104 ? 16.776 -11.611 1.823 1.00 84.75 104 ASP A O 1
ATOM 815 N N . ILE A 1 105 ? 14.604 -11.186 1.464 1.00 85.38 105 ILE A N 1
ATOM 816 C CA . ILE A 1 105 ? 14.763 -9.732 1.503 1.00 85.38 105 ILE A CA 1
ATOM 817 C C . ILE A 1 105 ? 14.972 -9.251 2.943 1.00 85.38 105 ILE A C 1
ATOM 819 O O . ILE A 1 105 ? 14.159 -9.509 3.832 1.00 85.38 105 ILE A O 1
ATOM 823 N N . GLU A 1 106 ? 16.043 -8.494 3.148 1.00 87.56 106 GLU A N 1
ATOM 824 C CA . GLU A 1 106 ? 16.231 -7.661 4.329 1.00 87.56 106 GLU A CA 1
ATOM 825 C C . GLU A 1 106 ? 15.829 -6.232 3.945 1.00 87.56 106 GLU A C 1
ATOM 827 O O . GLU A 1 106 ? 16.438 -5.618 3.068 1.00 87.56 106 GLU A O 1
ATOM 832 N N . PHE A 1 107 ? 14.749 -5.728 4.547 1.00 89.69 107 PHE A N 1
ATOM 833 C CA . PHE A 1 107 ? 14.320 -4.339 4.377 1.00 89.69 107 PHE A CA 1
ATOM 834 C C . PHE A 1 107 ? 15.187 -3.426 5.244 1.00 89.69 107 PHE A C 1
ATOM 836 O O . PHE A 1 107 ? 15.425 -3.745 6.413 1.00 89.69 107 PHE A O 1
ATOM 843 N N . GLU A 1 108 ? 15.597 -2.275 4.709 1.00 90.00 108 GLU A N 1
ATOM 844 C CA . GLU A 1 108 ? 16.345 -1.265 5.464 1.00 90.00 108 GLU A CA 1
ATOM 845 C C . GLU A 1 108 ? 15.643 -0.924 6.796 1.00 90.00 108 GLU A C 1
ATOM 847 O O . GLU A 1 108 ? 14.416 -0.843 6.870 1.00 90.00 108 GLU A O 1
ATOM 852 N N . ASN A 1 109 ? 16.408 -0.805 7.887 1.00 87.19 109 ASN A N 1
ATOM 853 C CA . ASN A 1 109 ? 15.897 -0.643 9.263 1.00 87.19 109 ASN A CA 1
ATOM 854 C C . ASN A 1 109 ? 14.864 -1.700 9.747 1.00 87.19 109 ASN A C 1
ATOM 856 O O . ASN A 1 109 ? 14.262 -1.522 10.807 1.00 87.19 109 ASN A O 1
ATOM 860 N N . ASN A 1 110 ? 14.677 -2.827 9.044 1.00 87.00 110 ASN A N 1
ATOM 861 C CA . ASN A 1 110 ? 13.548 -3.763 9.209 1.00 87.00 110 ASN A CA 1
ATOM 862 C C . ASN A 1 110 ? 12.173 -3.108 8.945 1.00 87.00 110 ASN A C 1
ATOM 864 O O . ASN A 1 110 ? 11.173 -3.452 9.584 1.00 87.00 110 ASN A O 1
ATOM 868 N N . SER A 1 111 ? 12.122 -2.147 8.021 1.00 89.62 111 SER A N 1
ATOM 869 C CA . SER A 1 111 ? 10.948 -1.331 7.722 1.00 89.62 111 SER A CA 1
ATOM 870 C C . SER A 1 111 ? 10.759 -1.176 6.214 1.00 89.62 111 SER A C 1
ATOM 872 O O . SER A 1 111 ? 11.609 -0.655 5.499 1.00 89.62 111 SER A O 1
ATOM 874 N N . ILE A 1 112 ? 9.606 -1.616 5.717 1.00 90.81 112 ILE A N 1
ATOM 875 C CA . ILE A 1 112 ? 9.213 -1.494 4.308 1.00 90.81 112 ILE A CA 1
ATOM 876 C C . ILE A 1 112 ? 8.918 -0.024 3.967 1.00 90.81 112 ILE A C 1
ATOM 878 O O . ILE A 1 112 ? 9.055 0.370 2.816 1.00 90.81 112 ILE A O 1
ATOM 882 N N . GLU A 1 113 ? 8.567 0.808 4.955 1.00 91.19 113 GLU A N 1
ATOM 883 C CA . GLU A 1 113 ? 8.435 2.259 4.778 1.00 91.19 113 GLU A CA 1
ATOM 884 C C . GLU A 1 113 ? 9.802 2.889 4.465 1.00 91.19 113 GLU A C 1
ATOM 886 O O . GLU A 1 113 ? 9.954 3.491 3.402 1.00 91.19 113 GLU A O 1
ATOM 891 N N . ASP A 1 114 ? 10.811 2.651 5.306 1.00 92.06 114 ASP A N 1
ATOM 892 C CA . ASP A 1 114 ? 12.190 3.124 5.128 1.00 92.06 114 ASP A CA 1
ATOM 893 C C . ASP A 1 114 ? 12.806 2.596 3.817 1.00 92.06 114 ASP A C 1
ATOM 895 O O . ASP A 1 114 ? 13.313 3.372 3.004 1.00 92.06 114 ASP A O 1
ATOM 899 N N . ASP A 1 115 ? 12.694 1.287 3.554 1.00 94.06 115 ASP A N 1
ATOM 900 C CA . ASP A 1 115 ? 13.201 0.664 2.324 1.00 94.06 115 ASP A CA 1
ATOM 901 C C . ASP A 1 115 ? 12.494 1.222 1.071 1.00 94.06 115 ASP A C 1
ATOM 903 O O . ASP A 1 115 ? 13.128 1.382 0.030 1.00 94.06 115 ASP A O 1
ATOM 907 N N . SER A 1 116 ? 11.205 1.585 1.163 1.00 93.50 116 SER A N 1
ATOM 908 C CA . SER A 1 116 ? 10.461 2.203 0.050 1.00 93.50 116 SER A CA 1
ATOM 909 C C . SER A 1 116 ? 10.834 3.660 -0.218 1.00 93.50 116 SER A C 1
ATOM 911 O O . SER A 1 116 ? 10.662 4.123 -1.345 1.00 93.50 116 SER A O 1
ATOM 913 N N . GLN A 1 117 ? 11.371 4.371 0.777 1.00 93.81 117 GLN A N 1
ATOM 914 C CA . GLN A 1 117 ? 11.892 5.731 0.616 1.00 93.81 117 GLN A CA 1
ATOM 915 C C . GLN A 1 117 ? 13.310 5.732 0.028 1.00 93.81 117 GLN A C 1
ATOM 917 O O . GLN A 1 117 ? 13.646 6.623 -0.751 1.00 93.81 117 GLN A O 1
ATOM 922 N N . LEU A 1 118 ? 14.129 4.734 0.379 1.00 93.75 118 LEU A N 1
ATOM 923 C CA . LEU A 1 118 ? 15.541 4.647 -0.011 1.00 93.75 118 LEU A CA 1
ATOM 924 C C . LEU A 1 118 ? 15.778 3.873 -1.317 1.00 93.75 118 LEU A C 1
ATOM 926 O O . LEU A 1 118 ? 16.653 4.252 -2.095 1.00 93.75 118 LEU A O 1
ATOM 930 N N . TYR A 1 119 ? 14.986 2.830 -1.579 1.00 94.50 119 TYR A N 1
ATOM 931 C CA . TYR A 1 119 ? 15.119 1.938 -2.739 1.00 94.50 119 TYR A CA 1
ATOM 932 C C . TYR A 1 119 ? 13.766 1.687 -3.449 1.00 94.50 119 TYR A C 1
ATOM 934 O O . TYR A 1 119 ? 13.366 0.531 -3.652 1.00 94.50 119 TYR A O 1
ATOM 942 N N . PRO A 1 120 ? 13.000 2.739 -3.810 1.00 92.69 120 PRO A N 1
ATOM 943 C CA . PRO A 1 120 ? 11.623 2.629 -4.311 1.00 92.69 120 PRO A CA 1
ATOM 944 C C . PRO A 1 120 ? 11.451 1.697 -5.523 1.00 92.69 120 PRO A C 1
ATOM 946 O O . PRO A 1 120 ? 10.383 1.106 -5.703 1.00 92.69 120 PRO A O 1
ATOM 949 N N . GLU A 1 121 ? 12.486 1.499 -6.343 1.00 90.00 121 GLU A N 1
ATOM 950 C CA . GLU A 1 121 ? 12.468 0.567 -7.472 1.00 90.00 121 GLU A CA 1
ATOM 951 C C . GLU A 1 121 ? 12.193 -0.889 -7.054 1.00 90.00 121 GLU A C 1
ATOM 953 O O . GLU A 1 121 ? 11.537 -1.626 -7.798 1.00 90.00 121 GLU A O 1
ATOM 958 N N . ARG A 1 122 ? 12.594 -1.294 -5.837 1.00 91.88 122 ARG A N 1
ATOM 959 C CA . ARG A 1 122 ? 12.297 -2.623 -5.268 1.00 91.88 122 ARG A CA 1
ATOM 960 C C . ARG A 1 122 ? 10.798 -2.830 -5.022 1.00 91.88 122 ARG A C 1
ATOM 962 O O . ARG A 1 122 ? 10.297 -3.950 -5.116 1.00 91.88 122 ARG A O 1
ATOM 969 N N . HIS A 1 123 ? 10.068 -1.752 -4.736 1.00 92.81 123 HIS A N 1
ATOM 970 C CA . HIS A 1 123 ? 8.682 -1.782 -4.249 1.00 92.81 123 HIS A CA 1
ATOM 971 C C . HIS A 1 123 ? 7.640 -1.665 -5.365 1.00 92.81 123 HIS A C 1
ATOM 973 O O . HIS A 1 123 ? 6.455 -1.886 -5.119 1.00 92.81 123 HIS A O 1
ATOM 979 N N . PHE A 1 124 ? 8.054 -1.393 -6.609 1.00 89.88 124 PHE A N 1
ATOM 980 C CA . PHE A 1 124 ? 7.163 -1.180 -7.761 1.00 89.88 124 PHE A CA 1
ATOM 981 C C . PHE A 1 124 ? 6.099 -2.280 -7.931 1.00 89.88 124 PHE A C 1
ATOM 983 O O . PHE A 1 124 ? 4.915 -1.995 -8.126 1.00 89.88 124 PHE A O 1
ATOM 990 N N . LYS A 1 125 ? 6.498 -3.557 -7.824 1.00 91.81 125 LYS A N 1
ATOM 991 C CA . LYS A 1 125 ? 5.570 -4.698 -7.945 1.00 91.81 125 LYS A CA 1
ATOM 992 C C . LYS A 1 125 ? 4.568 -4.741 -6.789 1.00 91.81 125 LYS A C 1
ATOM 994 O O . LYS A 1 125 ? 3.384 -4.965 -7.027 1.00 91.81 125 LYS A O 1
ATOM 999 N N . ALA A 1 126 ? 5.029 -4.494 -5.564 1.00 92.25 126 ALA A N 1
ATOM 1000 C CA . ALA A 1 126 ? 4.188 -4.502 -4.371 1.00 92.25 126 ALA A CA 1
ATOM 1001 C C . ALA A 1 126 ? 3.177 -3.351 -4.413 1.00 92.25 126 ALA A C 1
ATOM 1003 O O . ALA A 1 126 ? 1.997 -3.550 -4.141 1.00 92.25 126 ALA A O 1
ATOM 1004 N N . PHE A 1 127 ? 3.605 -2.173 -4.871 1.00 90.31 127 PHE A N 1
ATOM 1005 C CA . PHE A 1 127 ? 2.754 -1.001 -5.063 1.00 90.31 127 PHE A CA 1
ATOM 1006 C C . PHE A 1 127 ? 1.630 -1.255 -6.086 1.00 90.31 127 PHE A C 1
ATOM 1008 O O . PHE A 1 127 ? 0.470 -0.908 -5.853 1.00 90.31 127 PHE A O 1
ATOM 1015 N N . PHE A 1 128 ? 1.931 -1.968 -7.177 1.00 90.00 128 PHE A N 1
ATOM 1016 C CA . PHE A 1 128 ? 0.915 -2.399 -8.140 1.00 90.00 128 PHE A CA 1
ATOM 1017 C C . PHE A 1 128 ? -0.052 -3.453 -7.567 1.00 90.00 128 PHE A C 1
ATOM 1019 O O . PHE A 1 128 ? -1.255 -3.399 -7.841 1.00 90.00 128 PHE A O 1
ATOM 1026 N N . GLU A 1 129 ? 0.422 -4.380 -6.728 1.00 91.75 129 GLU A N 1
ATOM 1027 C CA . GLU A 1 129 ? -0.462 -5.299 -5.996 1.00 91.75 129 GLU A CA 1
ATOM 1028 C C . GLU A 1 129 ? -1.328 -4.573 -4.952 1.00 91.75 129 GLU A C 1
ATOM 1030 O O . GLU A 1 129 ? -2.515 -4.886 -4.849 1.00 91.75 129 GLU A O 1
ATOM 1035 N N . GLN A 1 130 ? -0.822 -3.542 -4.257 1.00 89.19 130 GLN A N 1
ATOM 1036 C CA . GLN A 1 130 ? -1.653 -2.697 -3.384 1.00 89.19 130 GLN A CA 1
ATOM 1037 C C . GLN A 1 130 ? -2.812 -2.075 -4.173 1.00 89.19 130 GLN A C 1
ATOM 1039 O O . GLN A 1 130 ? -3.955 -2.104 -3.717 1.00 89.19 130 GLN A O 1
ATOM 1044 N N . ALA A 1 131 ? -2.550 -1.564 -5.382 1.00 87.50 131 ALA A N 1
ATOM 1045 C CA . ALA A 1 131 ? -3.590 -1.006 -6.243 1.00 87.50 131 ALA A CA 1
ATOM 1046 C C . ALA A 1 131 ? -4.630 -2.065 -6.659 1.00 87.50 131 ALA A C 1
ATOM 1048 O O . ALA A 1 131 ? -5.832 -1.790 -6.634 1.00 87.50 131 ALA A O 1
ATOM 1049 N N . LYS A 1 132 ? -4.209 -3.301 -6.971 1.00 88.88 132 LYS A N 1
ATOM 1050 C CA . LYS A 1 132 ? -5.128 -4.423 -7.249 1.00 88.88 132 LYS A CA 1
ATOM 1051 C C . LYS A 1 132 ? -5.973 -4.799 -6.031 1.00 88.88 132 LYS A C 1
ATOM 1053 O O . LYS A 1 132 ? -7.177 -5.010 -6.180 1.00 88.88 132 LYS A O 1
ATOM 1058 N N . VAL A 1 133 ? -5.378 -4.865 -4.839 1.00 89.25 133 VAL A N 1
ATOM 1059 C CA . VAL A 1 133 ? -6.097 -5.136 -3.583 1.00 89.25 133 VAL A CA 1
ATOM 1060 C C . VAL A 1 133 ? -7.100 -4.013 -3.299 1.00 89.25 133 VAL A C 1
ATOM 1062 O O . VAL A 1 133 ? -8.280 -4.294 -3.101 1.00 89.25 133 VAL A O 1
ATOM 1065 N N . HIS A 1 134 ? -6.696 -2.744 -3.413 1.00 85.69 134 HIS A N 1
ATOM 1066 C CA . HIS A 1 134 ? -7.597 -1.595 -3.274 1.00 85.69 134 HIS A CA 1
ATOM 1067 C C . HIS A 1 134 ? -8.772 -1.655 -4.270 1.00 85.69 134 HIS A C 1
ATOM 1069 O O . HIS A 1 134 ? -9.921 -1.443 -3.875 1.00 85.69 134 HIS A O 1
ATOM 1075 N N . LYS A 1 135 ? -8.521 -2.037 -5.535 1.00 85.62 135 LYS A N 1
ATOM 1076 C CA . LYS A 1 135 ? -9.574 -2.227 -6.549 1.00 85.62 135 LYS A CA 1
ATOM 1077 C C . LYS A 1 135 ? -10.603 -3.279 -6.137 1.00 85.62 135 LYS A C 1
ATOM 1079 O O . LYS A 1 135 ? -11.796 -3.055 -6.317 1.00 85.62 135 LYS A O 1
ATOM 1084 N N . ARG A 1 136 ? -10.159 -4.413 -5.580 1.00 86.88 136 ARG A N 1
ATOM 1085 C CA . ARG A 1 136 ? -11.049 -5.495 -5.117 1.00 86.88 136 ARG A CA 1
ATOM 1086 C C . ARG A 1 136 ? -11.961 -5.054 -3.969 1.00 86.88 136 ARG A C 1
ATOM 1088 O O . ARG A 1 136 ? -13.075 -5.550 -3.882 1.00 86.88 136 ARG A O 1
ATOM 1095 N N . ILE A 1 137 ? -11.501 -4.138 -3.113 1.00 84.25 137 ILE A N 1
ATOM 1096 C CA . ILE A 1 137 ? -12.226 -3.724 -1.900 1.00 84.25 137 ILE A CA 1
ATOM 1097 C C . ILE A 1 137 ? -13.113 -2.486 -2.139 1.00 84.25 137 ILE A C 1
ATOM 1099 O O . ILE A 1 137 ? -14.174 -2.372 -1.532 1.00 84.25 137 ILE A O 1
ATOM 1103 N N . ARG A 1 138 ? -12.703 -1.541 -3.004 1.00 76.50 138 ARG A N 1
ATOM 1104 C CA . ARG A 1 138 ? -13.430 -0.270 -3.240 1.00 76.50 138 ARG A CA 1
ATOM 1105 C C . ARG A 1 138 ? -13.883 -0.005 -4.676 1.00 76.50 138 ARG A C 1
ATOM 1107 O O . ARG A 1 138 ? -14.511 1.023 -4.917 1.00 76.50 138 ARG A O 1
ATOM 1114 N N . GLY A 1 139 ? -13.562 -0.867 -5.638 1.00 64.56 139 GLY A N 1
ATOM 1115 C CA . GLY A 1 139 ? -13.853 -0.663 -7.064 1.00 64.56 139 GLY A CA 1
ATOM 1116 C C . GLY A 1 139 ? -12.956 0.386 -7.739 1.00 64.56 139 GLY A C 1
ATOM 1117 O O . GLY A 1 139 ? -12.471 0.154 -8.847 1.00 64.56 139 GLY A O 1
ATOM 1118 N N . SER A 1 140 ? -12.671 1.502 -7.061 1.00 67.00 140 SER A N 1
ATOM 1119 C CA . SER A 1 140 ? -11.666 2.485 -7.468 1.00 67.00 140 SER A CA 1
ATOM 1120 C C . SER A 1 140 ? -10.244 2.071 -7.067 1.00 67.00 140 SER A C 1
ATOM 1122 O O . SER A 1 140 ? -10.015 1.386 -6.068 1.00 67.00 140 SER A O 1
ATOM 1124 N N . THR A 1 141 ? -9.268 2.516 -7.854 1.00 63.12 141 THR A N 1
ATOM 1125 C CA . THR A 1 141 ? -7.828 2.419 -7.576 1.00 63.12 141 THR A CA 1
ATOM 1126 C C . THR A 1 141 ? -7.270 3.789 -7.223 1.00 63.12 141 THR A C 1
ATOM 1128 O O . THR A 1 141 ? -7.730 4.792 -7.765 1.00 63.12 141 THR A O 1
ATOM 1131 N N . PHE A 1 142 ? -6.228 3.835 -6.392 1.00 69.81 142 PHE A N 1
ATOM 1132 C CA . PHE A 1 142 ? -5.331 4.989 -6.393 1.00 69.81 142 PHE A CA 1
ATOM 1133 C C . PHE A 1 142 ? -4.469 5.000 -7.665 1.00 69.81 142 PHE A C 1
ATOM 1135 O O . PHE A 1 142 ? -4.330 3.979 -8.347 1.00 69.81 142 PHE A O 1
ATOM 1142 N N . GLN A 1 143 ? -3.876 6.149 -7.990 1.00 69.00 143 GLN A N 1
ATOM 1143 C CA . GLN A 1 143 ? -3.112 6.316 -9.223 1.00 69.00 143 GLN A CA 1
ATOM 1144 C C . GLN A 1 143 ? -1.666 5.807 -9.070 1.00 69.00 143 GLN A C 1
ATOM 1146 O O . GLN A 1 143 ? -0.711 6.571 -8.968 1.00 69.00 143 GLN A O 1
ATOM 1151 N N . CYS A 1 144 ? -1.516 4.479 -9.061 1.00 67.12 144 CYS A N 1
ATOM 1152 C CA . CYS A 1 144 ? -0.232 3.773 -8.934 1.00 67.12 144 CYS A CA 1
ATOM 1153 C C . CYS A 1 144 ? 0.805 4.175 -10.002 1.00 67.12 144 CYS A C 1
ATOM 1155 O O . CYS A 1 144 ? 2.007 4.160 -9.741 1.00 67.12 144 CYS A O 1
ATOM 1157 N N . PHE A 1 145 ? 0.341 4.538 -11.201 1.00 67.25 145 PHE A N 1
ATOM 1158 C CA . PHE A 1 145 ? 1.174 4.964 -12.325 1.00 67.25 145 PHE A CA 1
ATOM 1159 C C . PHE A 1 145 ? 0.990 6.477 -12.526 1.00 67.25 145 PHE A C 1
ATOM 1161 O O . PHE A 1 145 ? -0.126 6.871 -12.870 1.00 67.25 145 PHE A O 1
ATOM 1168 N N . PRO A 1 146 ? 2.002 7.339 -12.305 1.00 59.16 146 PRO A N 1
ATOM 1169 C CA . PRO A 1 146 ? 1.817 8.787 -12.347 1.00 59.16 146 PRO A CA 1
ATOM 1170 C C . PRO A 1 146 ? 1.385 9.239 -13.747 1.00 59.16 146 PRO A C 1
ATOM 1172 O O . PRO A 1 146 ? 2.135 9.136 -14.718 1.00 59.16 146 PRO A O 1
ATOM 1175 N N . LEU A 1 147 ? 0.155 9.747 -13.848 1.00 55.75 147 LEU A N 1
ATOM 1176 C CA . LEU A 1 147 ? -0.355 10.353 -15.074 1.00 55.75 147 LEU A CA 1
ATOM 1177 C C . LEU A 1 147 ? 0.289 11.731 -15.228 1.00 55.75 147 LEU A C 1
ATOM 1179 O O . LEU A 1 147 ? 0.120 12.588 -14.358 1.00 55.75 147 LEU A O 1
ATOM 1183 N N . ARG A 1 148 ? 1.000 11.970 -16.336 1.00 51.78 148 ARG A N 1
ATOM 1184 C CA . ARG A 1 148 ? 1.429 13.332 -16.675 1.00 51.78 148 ARG A CA 1
ATOM 1185 C C . ARG A 1 148 ? 0.177 14.165 -16.965 1.00 51.78 148 ARG A C 1
ATOM 1187 O O . ARG A 1 148 ? -0.611 13.821 -17.840 1.00 51.78 148 ARG A O 1
ATOM 1194 N N . THR A 1 149 ? -0.004 15.253 -16.222 1.00 42.59 149 THR A N 1
ATOM 1195 C CA . THR A 1 149 ? -1.122 16.200 -16.387 1.00 42.59 149 THR A CA 1
ATOM 1196 C C . THR A 1 149 ? -0.926 17.154 -17.567 1.00 42.59 149 THR A C 1
ATOM 1198 O O . THR A 1 149 ? -1.855 17.861 -17.948 1.00 42.59 149 THR A O 1
ATOM 1201 N N . SER A 1 150 ? 0.267 17.159 -18.165 1.00 44.28 150 SER A N 1
ATOM 1202 C CA . SER A 1 150 ? 0.615 17.884 -19.383 1.00 44.28 150 SER A CA 1
ATOM 1203 C C . SER A 1 150 ? 1.042 16.921 -20.492 1.00 44.28 150 SER A C 1
ATOM 1205 O O . SER A 1 150 ? 1.729 15.924 -20.255 1.00 44.28 150 SER A O 1
ATOM 1207 N N . TRP A 1 151 ? 0.669 17.253 -21.729 1.00 43.75 151 TRP A N 1
ATOM 1208 C CA . TRP A 1 151 ? 1.228 16.614 -22.916 1.00 43.75 151 TRP A CA 1
ATOM 1209 C C . TRP A 1 151 ? 2.666 17.102 -23.118 1.00 43.75 151 TRP A C 1
ATOM 1211 O O . TRP A 1 151 ? 2.894 18.267 -23.438 1.00 43.75 151 TRP A O 1
ATOM 1221 N N . MET A 1 152 ? 3.637 16.205 -22.958 1.00 42.00 152 MET A N 1
ATOM 1222 C CA . MET A 1 152 ? 4.968 16.371 -23.544 1.00 42.00 152 MET A CA 1
ATOM 1223 C C . MET A 1 152 ? 5.039 15.563 -24.846 1.00 42.00 152 MET A C 1
ATOM 1225 O O . MET A 1 152 ? 4.691 14.381 -24.812 1.00 42.00 152 MET A O 1
ATOM 1229 N N . PRO A 1 153 ? 5.548 16.137 -25.956 1.00 42.97 153 PRO A N 1
ATOM 1230 C CA . PRO A 1 153 ? 5.941 15.399 -27.163 1.00 42.97 153 PRO A CA 1
ATOM 1231 C C . PRO A 1 153 ? 7.154 14.473 -26.915 1.00 42.97 153 PRO A C 1
ATOM 1233 O O . PRO A 1 153 ? 8.271 14.693 -27.394 1.00 42.97 153 PRO A O 1
ATOM 1236 N N . ALA A 1 154 ? 6.937 13.437 -26.104 1.00 43.47 154 ALA A N 1
ATOM 1237 C CA . ALA A 1 154 ? 7.932 12.482 -25.621 1.00 43.47 154 ALA A CA 1
ATOM 1238 C C . ALA A 1 154 ? 8.264 11.413 -26.681 1.00 43.47 154 ALA A C 1
ATOM 1240 O O . ALA A 1 154 ? 8.047 10.215 -26.480 1.00 43.47 154 ALA A O 1
ATOM 1241 N N . HIS A 1 155 ? 8.791 11.873 -27.818 1.00 48.03 155 HIS A N 1
ATOM 1242 C CA . HIS A 1 155 ? 9.221 11.072 -28.964 1.00 48.03 155 HIS A CA 1
ATOM 1243 C C . HIS A 1 155 ? 10.099 9.883 -28.528 1.00 48.03 155 HIS A C 1
ATOM 1245 O O . HIS A 1 155 ? 11.280 10.008 -28.193 1.00 48.03 155 HIS A O 1
ATOM 1251 N N . THR A 1 156 ? 9.510 8.689 -28.519 1.00 45.88 156 THR A N 1
ATOM 1252 C CA . THR A 1 156 ? 10.189 7.459 -28.105 1.00 45.88 156 THR A CA 1
ATOM 1253 C C . THR A 1 156 ? 10.426 6.603 -29.334 1.00 45.88 156 THR A C 1
ATOM 1255 O O . THR A 1 156 ? 9.530 5.917 -29.817 1.00 45.88 156 THR A O 1
ATOM 1258 N N . ARG A 1 157 ? 11.658 6.653 -29.850 1.00 52.38 157 ARG A N 1
ATOM 1259 C CA . ARG A 1 157 ? 12.084 5.833 -30.986 1.00 52.38 157 ARG A CA 1
ATOM 1260 C C . ARG A 1 157 ? 12.046 4.351 -30.606 1.00 52.38 157 ARG A C 1
ATOM 1262 O O . ARG A 1 157 ? 12.964 3.859 -29.957 1.00 52.38 157 ARG A O 1
ATOM 1269 N N . ILE A 1 158 ? 11.004 3.661 -31.054 1.00 57.59 158 ILE A N 1
ATOM 1270 C CA . ILE A 1 158 ? 10.945 2.200 -31.101 1.00 57.59 158 ILE A CA 1
ATOM 1271 C C . ILE A 1 158 ? 11.747 1.765 -32.331 1.00 57.59 158 ILE A C 1
ATOM 1273 O O . ILE A 1 158 ? 11.445 2.177 -33.451 1.00 57.59 158 ILE A O 1
ATOM 1277 N N . ASP A 1 159 ? 12.787 0.963 -32.130 1.00 62.00 159 ASP A N 1
ATOM 1278 C CA . ASP A 1 159 ? 13.485 0.271 -33.212 1.00 62.00 159 ASP A CA 1
ATOM 1279 C C . ASP A 1 159 ? 12.994 -1.181 -33.338 1.00 62.00 159 ASP A C 1
ATOM 1281 O O . ASP A 1 159 ? 12.240 -1.681 -32.501 1.00 62.00 159 ASP A O 1
ATOM 1285 N N . THR A 1 160 ? 13.377 -1.865 -34.420 1.00 64.62 160 THR A N 1
ATOM 1286 C CA . THR A 1 160 ? 12.938 -3.248 -34.662 1.00 64.62 160 THR A CA 1
ATOM 1287 C C . THR A 1 160 ? 13.376 -4.225 -33.551 1.00 64.62 160 THR A C 1
ATOM 1289 O O . THR A 1 160 ? 12.574 -5.095 -33.218 1.00 64.62 160 THR A O 1
ATOM 1292 N N . PRO A 1 161 ? 14.571 -4.109 -32.926 1.00 67.38 161 PRO A N 1
ATOM 1293 C CA . PRO A 1 161 ? 14.905 -4.856 -31.709 1.00 67.38 161 PRO A CA 1
ATOM 1294 C C . PRO A 1 161 ? 13.914 -4.650 -30.554 1.00 67.38 161 PRO A C 1
ATOM 1296 O O . PRO A 1 161 ? 13.382 -5.639 -30.052 1.00 67.38 161 PRO A O 1
ATOM 1299 N N . ILE A 1 162 ? 13.607 -3.404 -30.168 1.00 66.81 162 ILE A N 1
ATOM 1300 C CA . ILE A 1 162 ? 12.634 -3.106 -29.100 1.00 66.81 162 ILE A CA 1
ATOM 1301 C C . ILE A 1 162 ? 11.244 -3.642 -29.468 1.00 66.81 162 ILE A C 1
ATOM 1303 O O . ILE A 1 162 ? 10.591 -4.270 -28.635 1.00 66.81 162 ILE A O 1
ATOM 1307 N N . LEU A 1 163 ? 10.809 -3.450 -30.717 1.00 68.81 163 LEU A N 1
ATOM 1308 C CA . LEU A 1 163 ? 9.545 -3.985 -31.225 1.00 68.81 163 LEU A CA 1
ATOM 1309 C C . LEU A 1 163 ? 9.479 -5.51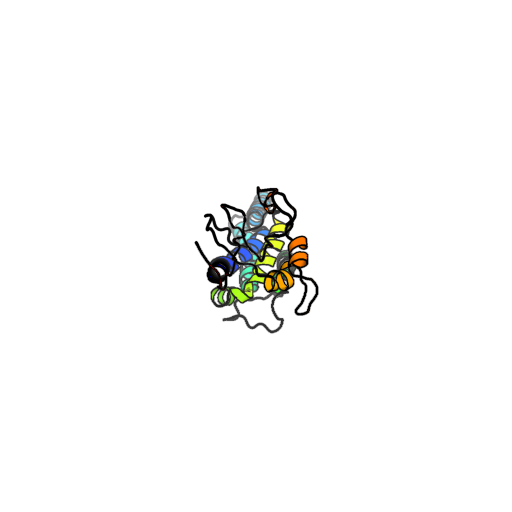2 -31.083 1.00 68.81 163 LEU A C 1
ATOM 1311 O O . LEU A 1 163 ? 8.553 -6.028 -30.463 1.00 68.81 163 LEU A O 1
ATOM 1315 N N . CYS A 1 164 ? 10.461 -6.237 -31.619 1.00 70.25 164 CYS A N 1
ATOM 1316 C CA . CYS A 1 164 ? 10.478 -7.695 -31.557 1.00 70.25 164 CYS A CA 1
ATOM 1317 C C . CYS A 1 164 ? 10.539 -8.196 -30.109 1.00 70.25 164 CYS A C 1
ATOM 1319 O O . CYS A 1 164 ? 9.660 -8.947 -29.696 1.00 70.25 164 CYS A O 1
ATOM 1321 N N . GLN A 1 165 ? 11.521 -7.744 -29.326 1.00 72.31 165 GLN A N 1
ATOM 1322 C CA . GLN A 1 165 ? 11.791 -8.290 -27.995 1.00 72.31 165 GLN A CA 1
ATOM 1323 C C . GLN A 1 165 ? 10.758 -7.872 -26.944 1.00 72.31 165 GLN A C 1
ATOM 1325 O O . GLN A 1 165 ? 10.293 -8.709 -26.175 1.00 72.31 165 GLN A O 1
ATOM 1330 N N . GLN A 1 166 ? 10.425 -6.578 -26.884 1.00 68.94 166 GLN A N 1
ATOM 1331 C CA . GLN A 1 166 ? 9.711 -5.981 -25.748 1.00 68.94 166 GLN A CA 1
ATOM 1332 C C . GLN A 1 166 ? 8.208 -5.807 -26.008 1.00 68.94 166 GLN A C 1
ATOM 1334 O O . GLN A 1 166 ? 7.430 -5.789 -25.059 1.00 68.94 166 GLN A O 1
ATOM 1339 N N . ILE A 1 167 ? 7.794 -5.676 -27.276 1.00 69.88 167 ILE A N 1
ATOM 1340 C CA . ILE A 1 167 ? 6.385 -5.473 -27.657 1.00 69.88 167 ILE A CA 1
ATOM 1341 C C . ILE A 1 167 ? 5.769 -6.772 -28.195 1.00 69.88 167 ILE A C 1
ATOM 1343 O O . ILE A 1 167 ? 4.687 -7.158 -27.763 1.00 69.88 167 ILE A O 1
ATOM 1347 N N . LEU A 1 168 ? 6.457 -7.468 -29.107 1.00 72.75 168 LEU A N 1
ATOM 1348 C CA . LEU A 1 168 ? 5.970 -8.708 -29.729 1.00 72.75 168 LEU A CA 1
ATOM 1349 C C . LEU A 1 168 ? 6.375 -9.987 -28.968 1.00 72.75 168 LEU A C 1
ATOM 1351 O O . LEU A 1 168 ? 5.883 -11.065 -29.296 1.00 72.75 168 LEU A O 1
ATOM 1355 N N . GLY A 1 169 ? 7.276 -9.902 -27.981 1.00 72.75 169 GLY A N 1
ATOM 1356 C CA . GLY A 1 169 ? 7.780 -11.063 -27.226 1.00 72.75 169 GLY A CA 1
ATOM 1357 C C . GLY A 1 169 ? 8.635 -12.043 -28.047 1.00 72.75 169 GLY A C 1
ATOM 1358 O O . GLY A 1 169 ? 8.905 -13.160 -27.606 1.00 72.75 169 GLY A O 1
ATOM 1359 N N . LEU A 1 170 ? 9.063 -11.641 -29.245 1.00 70.19 170 LEU A N 1
ATOM 1360 C CA . LEU A 1 170 ? 9.940 -12.399 -30.129 1.00 70.19 170 LEU A CA 1
ATOM 1361 C C . LEU A 1 170 ? 11.384 -12.237 -29.632 1.00 70.19 170 LEU A C 1
ATOM 1363 O O . LEU A 1 170 ? 11.976 -11.166 -29.769 1.00 70.19 170 LEU A O 1
ATOM 1367 N N . GLY A 1 171 ? 11.928 -13.297 -29.029 1.00 63.09 171 GLY A N 1
ATOM 1368 C CA . GLY A 1 171 ? 13.250 -13.296 -28.389 1.00 63.09 171 GLY A CA 1
ATOM 1369 C C . GLY A 1 171 ? 14.434 -13.017 -29.327 1.00 63.09 171 GLY A C 1
ATOM 1370 O O . GLY A 1 171 ? 14.273 -12.733 -30.513 1.00 63.09 171 GLY A O 1
ATOM 1371 N N . GLU A 1 172 ? 15.656 -13.115 -28.795 1.00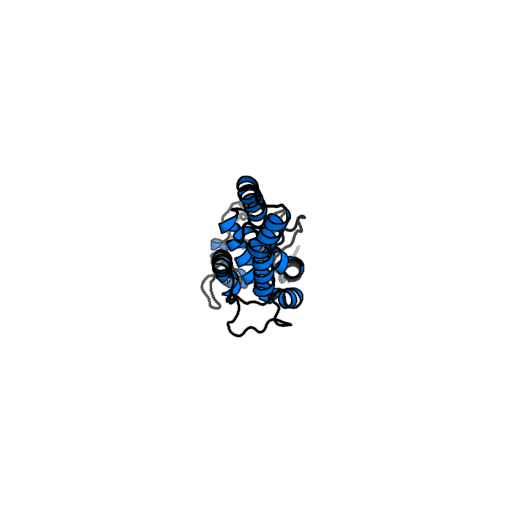 57.75 172 GLU A N 1
ATOM 1372 C CA . GLU A 1 172 ? 16.905 -12.724 -29.477 1.00 57.75 172 GLU A CA 1
ATOM 1373 C C . GLU A 1 172 ? 17.337 -13.673 -30.622 1.00 57.75 172 GLU A C 1
ATOM 1375 O O . GLU A 1 172 ? 18.426 -14.245 -30.619 1.00 57.75 172 GLU A O 1
ATOM 1380 N N . GLY A 1 173 ? 16.490 -13.853 -31.639 1.00 51.91 173 GLY A N 1
ATOM 1381 C CA . GLY A 1 173 ? 16.763 -14.750 -32.758 1.00 51.91 173 GLY A CA 1
ATOM 1382 C C . GLY A 1 173 ? 15.737 -14.699 -33.891 1.00 51.91 173 GLY A C 1
ATOM 1383 O O . GLY A 1 173 ? 14.732 -15.393 -33.848 1.00 51.91 173 GLY A O 1
ATOM 1384 N N . ARG A 1 174 ? 16.062 -13.937 -34.947 1.00 58.47 174 ARG A N 1
ATOM 1385 C CA . ARG A 1 174 ? 15.704 -14.174 -36.369 1.00 58.47 174 ARG A CA 1
ATOM 1386 C C . ARG A 1 174 ? 14.328 -14.836 -36.629 1.00 58.47 174 ARG A C 1
ATOM 1388 O O . ARG A 1 174 ? 14.270 -16.031 -36.904 1.00 58.47 174 ARG A O 1
ATOM 1395 N N . GLY A 1 175 ? 13.247 -14.049 -36.627 1.00 58.78 175 GLY A N 1
ATOM 1396 C CA . GLY A 1 175 ? 11.888 -14.542 -36.929 1.00 58.78 175 GLY A CA 1
ATOM 1397 C C . GLY A 1 175 ? 11.227 -13.972 -38.193 1.00 58.78 175 GLY A C 1
ATOM 1398 O O . GLY A 1 175 ? 10.562 -14.710 -38.911 1.00 58.78 175 GLY A O 1
ATOM 1399 N N . MET A 1 176 ? 11.406 -12.679 -38.484 1.00 60.06 176 MET A N 1
ATOM 1400 C CA . MET A 1 176 ? 10.715 -11.985 -39.582 1.00 60.06 176 MET A CA 1
ATOM 1401 C C . MET A 1 176 ? 11.604 -10.929 -40.261 1.00 60.06 176 MET A C 1
ATOM 1403 O O . MET A 1 176 ? 12.451 -10.322 -39.597 1.00 60.06 176 MET A O 1
ATOM 1407 N N . PRO A 1 177 ? 11.407 -10.671 -41.568 1.00 67.31 177 PRO A N 1
ATOM 1408 C CA . PRO A 1 177 ? 11.834 -9.436 -42.218 1.00 67.31 177 PRO A CA 1
ATOM 1409 C C . PRO A 1 177 ? 11.273 -8.200 -41.506 1.00 67.31 177 PRO A C 1
ATOM 1411 O O . PRO A 1 177 ? 10.167 -8.225 -40.974 1.00 67.31 177 PRO A O 1
ATOM 1414 N N . ILE A 1 178 ? 12.006 -7.082 -41.558 1.00 62.69 178 ILE A N 1
ATOM 1415 C CA . ILE A 1 178 ? 11.629 -5.839 -40.860 1.00 62.69 178 ILE A CA 1
ATOM 1416 C C . ILE A 1 178 ? 10.207 -5.390 -41.237 1.00 62.69 178 ILE A C 1
ATOM 1418 O O . ILE A 1 178 ? 9.438 -5.035 -40.349 1.00 62.69 178 ILE A O 1
ATOM 1422 N N . LYS A 1 179 ? 9.838 -5.445 -42.527 1.00 62.66 179 LYS A N 1
ATOM 1423 C CA . LYS A 1 179 ? 8.491 -5.070 -42.991 1.00 62.66 179 LYS A CA 1
ATOM 1424 C C . LYS A 1 179 ? 7.402 -5.880 -42.275 1.00 62.66 179 LYS A C 1
ATOM 1426 O O . LYS A 1 179 ? 6.409 -5.311 -41.836 1.00 62.66 179 LYS A O 1
ATOM 1431 N N . ASP A 1 180 ? 7.626 -7.177 -42.114 1.00 69.75 180 ASP A N 1
ATOM 1432 C CA . ASP A 1 180 ? 6.641 -8.122 -41.590 1.00 69.75 180 ASP A CA 1
ATOM 1433 C C . ASP A 1 180 ? 6.494 -7.985 -40.069 1.00 69.75 180 ASP A C 1
ATOM 1435 O O . ASP A 1 180 ? 5.375 -7.977 -39.565 1.00 69.75 180 ASP A O 1
ATOM 1439 N N . SER A 1 181 ? 7.591 -7.722 -39.346 1.00 68.81 181 SER A N 1
ATOM 1440 C CA . SER A 1 181 ? 7.530 -7.318 -37.932 1.00 68.81 181 SER A CA 1
ATOM 1441 C C . SER A 1 181 ? 6.694 -6.048 -37.716 1.00 68.81 181 SER A C 1
ATOM 1443 O O . SER A 1 181 ? 5.961 -5.968 -36.734 1.00 68.81 181 SER A O 1
ATOM 1445 N N . TRP A 1 182 ? 6.789 -5.055 -38.612 1.00 66.88 182 TRP A N 1
ATOM 1446 C CA . TRP A 1 182 ? 6.016 -3.809 -38.503 1.00 66.88 182 TRP A CA 1
ATOM 1447 C C . TRP A 1 182 ? 4.553 -3.961 -38.957 1.00 66.88 182 TRP A C 1
ATOM 1449 O O . TRP A 1 182 ? 3.685 -3.351 -38.336 1.00 66.88 182 TRP A O 1
ATOM 1459 N N . HIS A 1 183 ? 4.249 -4.828 -39.933 1.00 69.56 183 HIS A N 1
ATOM 1460 C CA . HIS A 1 183 ? 2.866 -5.199 -40.308 1.00 69.56 183 HIS A CA 1
ATOM 1461 C C . HIS A 1 183 ? 2.041 -5.743 -39.124 1.00 69.56 183 HIS A C 1
ATOM 1463 O O . HIS A 1 183 ? 0.823 -5.592 -39.110 1.00 69.56 183 HIS A O 1
ATOM 1469 N N . LEU A 1 184 ? 2.677 -6.363 -38.121 1.00 70.00 184 LEU A N 1
ATOM 1470 C CA . LEU A 1 184 ? 1.992 -6.910 -36.936 1.00 70.00 184 LEU A CA 1
ATOM 1471 C C . LEU A 1 184 ? 1.511 -5.849 -35.927 1.00 70.00 184 LEU A C 1
ATOM 1473 O O . LEU A 1 184 ? 0.705 -6.170 -35.056 1.00 70.00 184 LEU A O 1
ATOM 1477 N N . VAL A 1 185 ? 2.008 -4.611 -36.015 1.00 64.94 185 VAL A N 1
ATOM 1478 C CA . VAL A 1 185 ? 1.671 -3.501 -35.095 1.00 64.94 185 VAL A CA 1
ATOM 1479 C C . VAL A 1 185 ? 1.095 -2.275 -35.797 1.00 64.94 185 VAL A C 1
ATOM 1481 O O . VAL A 1 185 ? 0.419 -1.474 -35.154 1.00 64.94 185 VAL A O 1
ATOM 1484 N N . VAL A 1 186 ? 1.357 -2.105 -37.093 1.00 64.94 186 VAL A N 1
ATOM 1485 C CA . VAL A 1 186 ? 0.928 -0.949 -37.884 1.00 64.94 186 VAL A CA 1
ATOM 1486 C C . VAL A 1 186 ? 0.469 -1.433 -39.256 1.00 64.94 186 VAL A C 1
ATOM 1488 O O . VAL A 1 186 ? 1.220 -2.109 -39.956 1.00 64.94 186 VAL A O 1
ATOM 1491 N N . ASP A 1 187 ? -0.732 -1.029 -39.680 1.00 65.00 187 ASP A N 1
ATOM 1492 C CA . ASP A 1 187 ? -1.167 -1.194 -41.071 1.00 65.00 187 ASP A CA 1
ATOM 1493 C C . ASP A 1 187 ? -0.376 -0.239 -41.977 1.00 65.00 187 ASP A C 1
ATOM 1495 O O . ASP A 1 187 ? -0.802 0.874 -42.282 1.00 65.00 187 ASP A O 1
ATOM 1499 N N . 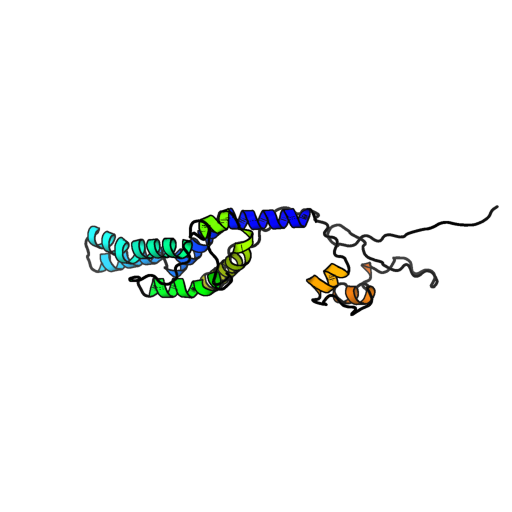ILE A 1 188 ? 0.807 -0.678 -42.401 1.00 63.66 188 ILE A N 1
ATOM 1500 C CA . ILE A 1 188 ? 1.677 0.054 -43.330 1.00 63.66 188 ILE A CA 1
ATOM 1501 C C . ILE A 1 188 ? 1.177 0.012 -44.784 1.00 63.66 188 ILE A C 1
ATOM 1503 O O . ILE A 1 188 ? 1.775 0.652 -45.647 1.00 63.66 188 ILE A O 1
ATOM 1507 N N . GLU A 1 189 ? 0.074 -0.692 -45.064 1.00 64.12 189 GLU A N 1
ATOM 1508 C CA . GLU A 1 189 ? -0.674 -0.577 -46.320 1.00 64.12 189 GLU A CA 1
ATOM 1509 C C . GLU A 1 189 ? -1.837 0.427 -46.194 1.00 64.12 189 GLU A C 1
ATOM 1511 O O . GLU A 1 189 ? -2.510 0.712 -47.190 1.00 64.12 189 GLU A O 1
ATOM 1516 N N . HIS A 1 190 ? -2.072 1.026 -45.019 1.00 57.97 190 HIS A N 1
ATOM 1517 C CA . HIS A 1 190 ? -3.052 2.095 -44.846 1.00 57.97 190 HIS A CA 1
ATOM 1518 C C . HIS A 1 190 ? -2.715 3.290 -45.752 1.00 57.97 190 HIS A C 1
ATOM 1520 O O . HIS A 1 190 ? -1.552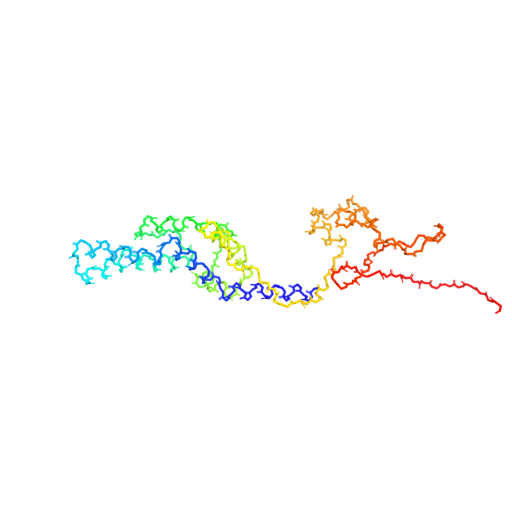 3.619 -45.999 1.00 57.97 190 HIS A O 1
ATOM 1526 N N . ASN A 1 191 ? -3.738 3.999 -46.239 1.00 54.69 191 ASN A N 1
ATOM 1527 C CA . ASN A 1 191 ? -3.557 5.065 -47.232 1.00 54.69 191 ASN A CA 1
ATOM 1528 C C . ASN A 1 191 ? -2.677 6.236 -46.745 1.00 54.69 191 ASN A C 1
ATOM 1530 O O . ASN A 1 191 ? -2.142 6.956 -47.579 1.00 54.69 191 ASN A O 1
ATOM 1534 N N . ALA A 1 192 ? -2.466 6.390 -45.433 1.00 46.78 192 ALA A N 1
ATOM 1535 C CA . ALA A 1 192 ? -1.523 7.359 -44.863 1.00 46.78 192 ALA A CA 1
ATOM 1536 C C . ALA A 1 192 ? -0.037 7.057 -45.174 1.00 46.78 192 ALA A C 1
ATOM 1538 O O . ALA A 1 192 ? 0.782 7.972 -45.157 1.00 46.78 192 ALA A O 1
ATOM 1539 N N . PHE A 1 193 ? 0.313 5.801 -45.477 1.00 50.09 193 PHE A N 1
ATOM 1540 C CA . PHE A 1 193 ? 1.672 5.387 -45.861 1.00 50.09 193 PHE A CA 1
ATOM 1541 C C . PHE A 1 193 ? 1.867 5.330 -47.384 1.00 50.09 193 PHE A C 1
ATOM 1543 O O . PHE A 1 193 ? 2.997 5.256 -47.871 1.00 50.09 193 PHE A O 1
ATOM 1550 N N . LYS A 1 194 ? 0.776 5.391 -48.159 1.00 49.75 194 LYS A N 1
ATOM 1551 C CA . LYS A 1 194 ? 0.821 5.431 -49.624 1.00 49.75 194 LYS A CA 1
ATOM 1552 C C . LYS A 1 194 ? 1.150 6.850 -50.086 1.00 49.75 194 LYS A C 1
ATOM 1554 O O . LYS A 1 194 ? 0.463 7.804 -49.733 1.00 49.75 194 LYS A O 1
ATOM 1559 N N . SER A 1 195 ? 2.195 6.992 -50.901 1.00 47.59 195 SER A N 1
ATOM 1560 C CA . SER A 1 195 ? 2.593 8.295 -51.448 1.00 47.59 195 SER A CA 1
ATOM 1561 C C . SER A 1 195 ? 1.447 8.927 -52.260 1.00 47.59 195 SER A C 1
ATOM 1563 O O . SER A 1 195 ? 0.845 8.225 -53.076 1.00 47.59 195 SER A O 1
ATOM 1565 N N . PRO A 1 196 ? 1.161 10.238 -52.115 1.00 43.84 196 PRO A N 1
ATOM 1566 C CA . PRO A 1 196 ? 0.067 10.918 -52.815 1.00 43.84 196 PRO A CA 1
ATOM 1567 C C . PRO A 1 196 ? 0.359 11.194 -54.307 1.00 43.84 196 PRO A C 1
ATOM 1569 O O . PRO A 1 196 ? -0.094 12.192 -54.861 1.00 43.84 196 PRO A O 1
ATOM 1572 N N . VAL A 1 197 ? 1.114 10.315 -54.978 1.00 42.53 197 VAL A N 1
ATOM 1573 C CA . VAL A 1 197 ? 1.374 10.364 -56.423 1.00 42.53 197 VAL A CA 1
ATOM 1574 C C . VAL A 1 197 ? 1.361 8.949 -57.011 1.00 42.53 197 VAL A C 1
ATOM 1576 O O . VAL A 1 197 ? 2.316 8.186 -56.868 1.00 42.53 197 VAL A O 1
ATOM 1579 N N . GLN A 1 198 ? 0.308 8.614 -57.759 1.00 47.88 198 GLN A N 1
ATOM 1580 C CA . GLN A 1 198 ? 0.305 7.455 -58.657 1.00 47.88 198 GLN A CA 1
ATOM 1581 C C . GLN A 1 198 ? 1.132 7.771 -59.919 1.00 47.88 198 GLN A C 1
ATOM 1583 O O . GLN A 1 198 ? 0.573 8.128 -60.954 1.00 47.88 198 GLN A O 1
ATOM 1588 N N . ALA A 1 199 ? 2.467 7.674 -59.857 1.00 41.34 199 ALA A N 1
ATOM 1589 C CA . ALA A 1 199 ? 3.312 7.857 -61.043 1.00 41.34 199 ALA A CA 1
ATOM 1590 C C . ALA A 1 199 ? 4.606 7.019 -61.041 1.00 41.34 199 ALA A C 1
ATOM 1592 O O . ALA A 1 199 ? 5.521 7.277 -60.264 1.00 41.34 199 ALA A O 1
ATOM 1593 N N . LYS A 1 200 ? 4.707 6.141 -62.053 1.00 37.09 200 LYS A N 1
ATOM 1594 C CA . LYS A 1 200 ? 5.861 5.311 -62.474 1.00 37.09 200 LYS A CA 1
ATOM 1595 C C . LYS A 1 200 ? 6.186 4.095 -61.572 1.00 37.09 200 LYS A C 1
ATOM 1597 O O . LYS A 1 200 ? 6.431 4.273 -60.384 1.00 37.09 200 LYS A O 1
ATOM 1602 N N . PRO A 1 201 ? 6.251 2.865 -62.132 1.00 42.94 201 PRO A N 1
ATOM 1603 C CA . PRO A 1 201 ? 6.455 1.641 -61.347 1.00 42.94 201 PRO A CA 1
ATOM 1604 C C . PRO A 1 201 ? 7.902 1.447 -60.854 1.00 42.94 201 PRO A C 1
ATOM 1606 O O . PRO A 1 201 ? 8.109 0.940 -59.755 1.00 42.94 201 PRO A O 1
ATOM 1609 N N . ASP A 1 202 ? 8.909 1.897 -61.610 1.00 41.09 202 ASP A N 1
ATOM 1610 C CA . ASP A 1 202 ? 10.322 1.542 -61.370 1.00 41.09 202 ASP A CA 1
ATOM 1611 C C . ASP A 1 202 ? 11.030 2.361 -60.271 1.00 41.09 202 ASP A C 1
ATOM 1613 O O . ASP A 1 202 ? 12.260 2.390 -60.198 1.00 41.09 202 ASP A O 1
ATOM 1617 N N . LYS A 1 203 ? 10.280 3.064 -59.409 1.00 40.97 203 LYS A N 1
ATOM 1618 C CA . LYS A 1 203 ? 10.822 3.796 -58.247 1.00 40.97 203 LYS A CA 1
ATOM 1619 C C . LYS A 1 203 ? 9.975 3.587 -56.993 1.00 40.97 203 LYS A C 1
ATOM 1621 O O . LYS A 1 203 ? 9.407 4.520 -56.436 1.00 40.97 203 LYS A O 1
ATOM 1626 N N . LEU A 1 204 ? 9.949 2.342 -56.518 1.00 39.41 204 LEU A N 1
ATOM 1627 C CA . LEU A 1 204 ? 9.440 1.985 -55.192 1.00 39.41 204 LEU A CA 1
ATOM 1628 C C . LEU A 1 204 ? 10.249 2.688 -54.086 1.00 39.41 204 LEU A C 1
ATOM 1630 O O . LEU A 1 204 ? 11.326 2.241 -53.679 1.00 39.41 204 LEU A O 1
ATOM 1634 N N . HIS A 1 205 ? 9.705 3.795 -53.582 1.00 40.97 205 HIS A N 1
ATOM 1635 C CA . HIS A 1 205 ? 10.193 4.485 -52.393 1.00 40.97 205 HIS A CA 1
ATOM 1636 C C . HIS A 1 205 ? 9.838 3.668 -51.142 1.00 40.97 205 HIS A C 1
ATOM 1638 O O . HIS A 1 205 ? 8.753 3.798 -50.584 1.00 40.97 205 HIS A O 1
ATOM 1644 N N . HIS A 1 206 ? 10.753 2.795 -50.723 1.00 45.91 206 HIS A N 1
ATOM 1645 C CA . HIS A 1 206 ? 10.554 1.916 -49.573 1.00 45.91 206 HIS A CA 1
ATOM 1646 C C . HIS A 1 206 ? 10.674 2.675 -48.243 1.00 45.91 206 HIS A C 1
ATOM 1648 O O . HIS A 1 206 ? 11.647 3.392 -48.007 1.00 45.91 206 HIS A O 1
ATOM 1654 N N . PHE A 1 207 ? 9.715 2.447 -47.348 1.00 42.72 207 PHE A N 1
ATOM 1655 C CA . PHE A 1 207 ? 9.762 2.867 -45.948 1.00 42.72 207 PHE A CA 1
ATOM 1656 C C . PHE A 1 207 ? 10.827 2.063 -45.185 1.00 42.72 207 PHE A C 1
ATOM 1658 O O . PHE A 1 207 ? 10.783 0.835 -45.172 1.00 42.72 207 PHE A O 1
ATOM 1665 N N . TRP A 1 208 ? 11.765 2.753 -44.529 1.00 42.88 208 TRP A N 1
ATOM 1666 C CA . TRP A 1 208 ? 12.817 2.151 -43.690 1.00 42.88 208 TRP A CA 1
ATOM 1667 C C . TRP A 1 208 ? 12.784 2.712 -42.257 1.00 42.88 208 TRP A C 1
ATOM 1669 O O . TRP A 1 208 ? 13.811 3.022 -41.653 1.00 42.88 208 TRP A O 1
ATOM 1679 N N . GLY A 1 209 ? 11.558 2.822 -41.734 1.00 48.41 209 GLY A N 1
ATOM 1680 C CA . GLY A 1 209 ? 11.213 3.411 -40.442 1.00 48.41 209 GLY A CA 1
ATOM 1681 C C . GLY A 1 209 ? 10.853 4.892 -40.563 1.00 48.41 209 GLY A C 1
ATOM 1682 O O . GLY A 1 209 ? 11.550 5.621 -41.270 1.00 48.41 209 GLY A O 1
ATOM 1683 N N . SER A 1 210 ? 9.832 5.328 -39.802 1.00 42.44 210 SER A N 1
ATOM 1684 C CA . SER A 1 210 ? 9.537 6.749 -39.478 1.00 42.44 210 SER A CA 1
ATOM 1685 C C . SER A 1 210 ? 8.783 7.502 -40.707 1.00 42.44 210 SER A C 1
ATOM 1687 O O . SER A 1 210 ? 8.884 6.886 -41.746 1.00 42.44 210 SER A O 1
ATOM 1689 N N . ILE A 1 211 ? 7.938 8.584 -40.987 1.00 37.00 211 ILE A N 1
ATOM 1690 C CA . ILE A 1 211 ? 7.106 9.888 -40.701 1.00 37.00 211 ILE A CA 1
ATOM 1691 C C . ILE A 1 211 ? 6.362 10.330 -39.365 1.00 37.00 211 ILE A C 1
ATOM 1693 O O . ILE A 1 211 ? 5.202 9.993 -39.215 1.00 37.00 211 ILE A O 1
ATOM 1697 N N . GLU A 1 212 ? 6.853 11.217 -38.466 1.00 43.50 212 GLU A N 1
ATOM 1698 C CA . GLU A 1 212 ? 6.072 11.713 -37.272 1.00 43.50 212 GLU A CA 1
ATOM 1699 C C . GLU A 1 212 ? 5.293 13.033 -37.494 1.00 43.50 212 GLU A C 1
ATOM 1701 O O . GLU A 1 212 ? 5.799 13.967 -38.115 1.00 43.50 212 GLU A O 1
ATOM 1706 N N . MET A 1 213 ? 4.068 13.105 -36.953 1.00 35.97 213 MET A N 1
ATOM 1707 C CA . MET A 1 213 ? 3.143 14.251 -36.944 1.00 35.97 213 MET A CA 1
ATOM 1708 C C . MET A 1 213 ? 2.500 14.449 -35.554 1.00 35.97 213 MET A C 1
ATOM 1710 O O . MET A 1 213 ? 2.710 13.647 -34.647 1.00 35.97 213 MET A O 1
ATOM 1714 N N . ASP A 1 214 ? 1.693 15.506 -35.408 1.00 31.48 214 ASP A N 1
ATOM 1715 C CA . ASP A 1 214 ? 1.064 16.005 -34.170 1.00 31.48 214 ASP A CA 1
ATOM 1716 C C . ASP A 1 214 ? 0.072 14.997 -33.527 1.00 31.48 214 ASP A C 1
ATOM 1718 O O . ASP A 1 214 ? -1.148 15.121 -33.631 1.00 31.48 214 ASP A O 1
ATOM 1722 N N . GLY A 1 215 ? 0.615 13.932 -32.923 1.00 33.53 215 GLY A N 1
ATOM 1723 C CA . GLY A 1 215 ? -0.114 12.805 -32.326 1.00 33.53 215 GLY A CA 1
ATOM 1724 C C . GLY A 1 215 ? 0.047 11.436 -33.016 1.00 33.53 215 GLY A C 1
ATOM 1725 O O . GLY A 1 215 ? -0.593 10.484 -32.572 1.00 33.53 215 GLY A O 1
ATOM 1726 N N . ILE A 1 216 ? 0.866 11.292 -34.074 1.00 32.84 216 ILE A N 1
ATOM 1727 C CA . ILE A 1 216 ? 1.084 10.013 -34.798 1.00 32.84 216 ILE A CA 1
ATOM 1728 C C . ILE A 1 216 ? 2.572 9.839 -35.164 1.00 32.84 216 ILE A C 1
ATOM 1730 O O . ILE A 1 216 ? 3.119 10.641 -35.916 1.00 32.84 216 ILE A O 1
ATOM 1734 N N . ALA A 1 217 ? 3.217 8.773 -34.669 1.00 33.31 217 ALA A N 1
ATOM 1735 C CA . ALA A 1 217 ? 4.679 8.686 -34.539 1.00 33.31 217 ALA A CA 1
ATOM 1736 C C . ALA A 1 217 ? 5.423 7.899 -35.634 1.00 33.31 217 ALA A C 1
ATOM 1738 O O . ALA A 1 217 ? 5.334 6.671 -35.679 1.00 33.31 217 ALA A O 1
ATOM 1739 N N . ILE A 1 218 ? 6.192 8.597 -36.492 1.00 37.06 218 ILE A N 1
ATOM 1740 C CA . ILE A 1 218 ? 7.069 8.016 -37.531 1.00 37.06 218 ILE A CA 1
ATOM 1741 C C . ILE A 1 218 ? 8.539 8.752 -37.561 1.00 37.06 218 ILE A C 1
ATOM 1743 O O . ILE A 1 218 ? 9.176 8.459 -36.556 1.00 37.06 218 ILE A O 1
ATOM 1747 N N . SER A 1 219 ? 9.381 9.596 -38.299 1.00 35.38 219 SER A N 1
ATOM 1748 C CA . SER A 1 219 ? 10.006 10.182 -39.613 1.00 35.38 219 SER A CA 1
ATOM 1749 C C . SER A 1 219 ? 11.133 9.509 -40.547 1.00 35.38 219 SER A C 1
ATOM 1751 O O . SER A 1 219 ? 12.251 9.311 -40.078 1.00 35.38 219 SER A O 1
ATOM 1753 N N . ILE A 1 220 ? 10.929 9.271 -41.886 1.00 38.06 220 ILE A N 1
ATOM 1754 C CA . ILE A 1 220 ? 11.856 8.559 -42.869 1.00 38.06 220 ILE A CA 1
ATOM 1755 C C . ILE A 1 220 ? 13.213 9.263 -43.129 1.00 38.06 220 ILE A C 1
ATOM 1757 O O . ILE A 1 220 ? 13.248 10.475 -43.329 1.00 38.06 220 ILE A O 1
ATOM 1761 N N . ILE A 1 221 ? 14.309 8.497 -43.316 1.00 29.23 221 ILE A N 1
ATOM 1762 C CA . ILE A 1 221 ? 15.619 8.988 -43.816 1.00 29.23 221 ILE A CA 1
ATOM 1763 C C . ILE A 1 221 ? 16.058 8.311 -45.137 1.00 29.23 221 ILE A C 1
ATOM 1765 O O . ILE A 1 221 ? 16.094 7.087 -45.239 1.00 29.23 221 ILE A O 1
ATOM 1769 N N . LYS A 1 222 ? 16.491 9.109 -46.131 1.00 36.88 222 LYS A N 1
ATOM 1770 C CA . LYS A 1 222 ? 17.136 8.651 -47.383 1.00 36.88 222 LYS A CA 1
ATOM 1771 C C . LYS A 1 222 ? 18.643 8.951 -47.364 1.00 36.88 222 LYS A C 1
ATOM 1773 O O . LYS A 1 222 ? 19.027 10.118 -47.348 1.00 36.88 222 LYS A O 1
ATOM 1778 N N . LYS A 1 223 ? 19.502 7.931 -47.501 1.00 31.41 223 LYS A N 1
ATOM 1779 C CA . LYS A 1 223 ? 20.924 8.134 -47.851 1.00 31.41 223 LYS A CA 1
ATOM 1780 C C . LYS A 1 223 ? 21.056 8.399 -49.357 1.00 31.41 223 LYS A C 1
ATOM 1782 O O . LYS A 1 223 ? 20.386 7.752 -50.159 1.00 31.41 223 LYS A O 1
ATOM 1787 N N . THR A 1 224 ? 21.921 9.330 -49.750 1.00 34.34 224 THR A N 1
ATOM 1788 C CA . THR A 1 224 ? 22.356 9.483 -51.148 1.00 34.34 224 THR A CA 1
ATOM 1789 C C . THR A 1 224 ? 23.878 9.549 -51.145 1.00 34.34 224 THR A C 1
ATOM 1791 O O . THR A 1 224 ? 24.437 10.538 -50.685 1.00 34.34 224 THR A O 1
ATOM 1794 N N . GLU A 1 225 ? 24.539 8.493 -51.611 1.00 38.94 225 GLU A N 1
ATOM 1795 C CA . GLU A 1 225 ? 25.950 8.571 -52.004 1.00 38.94 225 GLU A CA 1
ATOM 1796 C C . GLU A 1 225 ? 26.029 9.003 -53.470 1.00 38.94 225 GLU A C 1
ATOM 1798 O O . GLU A 1 225 ? 25.093 8.791 -54.246 1.00 38.94 225 GLU A O 1
ATOM 1803 N N . ALA A 1 226 ? 27.095 9.721 -53.811 1.00 46.41 226 ALA A N 1
ATOM 1804 C CA . ALA A 1 226 ? 27.223 10.398 -55.093 1.00 46.41 226 ALA A CA 1
ATOM 1805 C C . ALA A 1 226 ? 27.758 9.462 -56.183 1.00 46.41 226 ALA A C 1
ATOM 1807 O O . ALA A 1 226 ? 28.585 8.603 -55.899 1.00 46.41 226 ALA A O 1
ATOM 1808 N N . GLU A 1 227 ? 27.358 9.699 -57.434 1.00 40.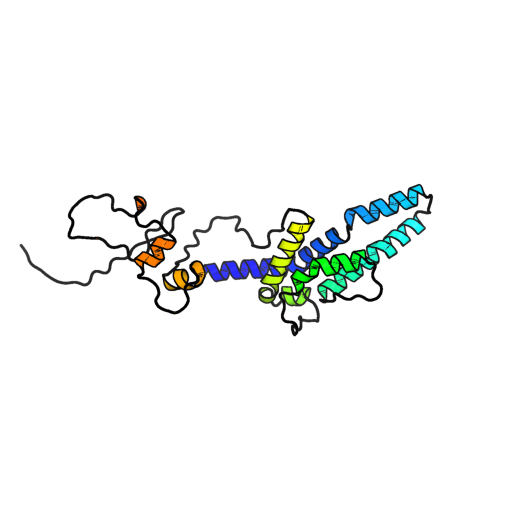25 227 GLU A N 1
ATOM 1809 C CA . GLU A 1 227 ? 28.247 10.242 -58.479 1.00 40.25 227 GLU A CA 1
ATOM 1810 C C . GLU A 1 227 ? 27.565 10.256 -59.864 1.00 40.25 227 GLU A C 1
ATOM 1812 O O . GLU A 1 227 ? 26.743 9.393 -60.150 1.00 40.25 227 GLU A O 1
ATOM 1817 N N . LYS A 1 228 ? 28.031 11.170 -60.740 1.00 36.91 228 LYS A N 1
ATOM 1818 C CA . LYS A 1 228 ? 27.933 11.142 -62.225 1.00 36.91 228 LYS A CA 1
ATOM 1819 C C . LYS A 1 228 ? 26.502 11.275 -62.826 1.00 36.91 228 LYS A C 1
ATOM 1821 O O . LYS A 1 228 ? 25.525 10.797 -62.271 1.00 36.91 228 LYS A O 1
ATOM 1826 N N . SER A 1 229 ? 26.281 11.946 -63.965 1.00 38.28 229 SER A N 1
ATOM 1827 C CA . SER A 1 229 ? 27.212 12.596 -64.907 1.00 38.28 229 SER A CA 1
ATOM 1828 C C . SER A 1 229 ? 26.520 13.649 -65.806 1.00 38.28 229 SER A C 1
ATOM 1830 O O . SER A 1 229 ? 25.316 13.568 -66.010 1.00 38.28 229 SER A O 1
ATOM 1832 N N . GLN A 1 230 ? 27.335 14.531 -66.410 1.00 35.22 230 GLN A N 1
ATOM 1833 C CA . GLN A 1 230 ? 27.186 15.161 -67.747 1.00 35.22 230 GLN A CA 1
ATOM 1834 C C . GLN A 1 230 ? 25.989 16.095 -68.084 1.00 35.22 230 GLN A C 1
ATOM 1836 O O . GLN A 1 230 ? 24.891 15.613 -68.320 1.00 35.22 230 GLN A O 1
ATOM 1841 N N . HIS A 1 231 ? 26.328 17.380 -68.323 1.00 31.30 231 HIS A N 1
ATOM 1842 C CA . HIS A 1 231 ? 25.947 18.247 -69.475 1.00 31.30 231 HIS A CA 1
ATOM 1843 C C . HIS A 1 231 ? 24.448 18.561 -69.773 1.00 31.30 231 HIS A C 1
ATOM 1845 O O . HIS A 1 231 ? 23.566 17.876 -69.256 1.00 31.30 231 HIS A O 1
ATOM 1851 N N . PRO A 1 232 ? 24.094 19.606 -70.572 1.00 35.75 232 PRO A N 1
ATOM 1852 C CA . PRO A 1 232 ? 24.911 20.460 -71.467 1.00 35.75 232 PRO A CA 1
ATOM 1853 C C . PRO A 1 232 ? 26.060 21.238 -70.817 1.00 35.75 232 PRO A C 1
ATOM 1855 O O . PRO A 1 232 ? 25.889 21.705 -69.674 1.00 35.75 232 PRO A O 1
#

Organism: NCBI:txid1286918

InterPro domains:
  IPR059330 Domain of unknown function DUF8286 [PF26935] (157-223)

Sequence (232 aa):
MYEAGHMVTAYCNNIAAHYADYLHGVVNILLNVKQAPAELRQQMSDSGSDPAEIREAVWEQITRPVKKAKEAIIKGQFKLPGINQQTQDALSALQPVFAVYPRDIEFENNSIEDDSQLYPERHFKAFFEQAKVHKRIRGSTFQCFPLRTSWMPAHTRIDTPILCQQILGLGEGRGMPIKDSWHLVVDIEHNAFKSPVQAKPDKLHHFWGSIEMDGIAISIIKKTEAEKSQHP

Foldseek 3Di:
DVVVVVQVVVLLCCQLVPVLVLVLVLLCLLLVVPPPLVVLLVVCVVVVDDPVVSVVCCCVQRVVLSVVLSVCVQLVHLDDPPHDVSSNVSSVLLVQLSVLADPPDDAVVSGNSNSCNVPVVRNLRSLVVSQVSCCVRPVDGDCSRDDDPDDDPPQDDDDLVCLCVPVVVNDDDDDDDSVVSVVVPDVCVPVVNPPPDPDDDPDPPDAPWFDDDDPRTTHGDDDDDDDDDDDD

pLDDT: mean 72.33, std 19.94, range [29.23, 94.88]

Radius of gyration: 28.99 Å; chains: 1; bounding box: 56×35×102 Å